Protein AF-R7ZTR5-F1 (afdb_monomer)

Solvent-accessible surface area (backbone atoms only — not comparable to full-atom values): 12101 Å² total; per-residue (Å²): 136,81,80,81,73,73,81,74,79,86,65,54,74,70,55,50,56,51,50,51,56,56,73,66,37,59,67,59,54,52,51,54,49,50,50,50,54,51,51,51,53,29,48,51,53,29,42,59,56,52,66,74,67,54,48,59,87,74,35,91,75,49,82,67,58,45,80,49,75,50,62,60,66,89,77,24,44,35,38,34,36,34,59,36,74,36,86,49,77,43,59,16,42,34,36,35,41,38,40,36,64,99,77,48,34,36,42,37,43,35,57,8,83,69,20,87,59,29,68,53,55,70,31,69,69,50,41,49,56,41,43,80,71,54,36,42,74,30,84,32,87,49,100,77,48,54,64,61,50,61,72,54,68,83,69,74,78,92,53,88,52,61,62,56,48,52,71,75,34,77,78,50,43,67,30,41,37,28,76,52,87,80,62,84,53,71,68,51,36,28,50,52,55,36,48,58,51,50,54,53,51,50,58,62,51,71,63,62,74,131

Radius of gyration: 19.77 Å; Cα contacts (8 Å, |Δi|>4): 269; chains: 1; bounding box: 51×56×52 Å

Sequence (210 aa):
MGFRVDPLVDLEMGEIDEAWKIAGNRELFEKVHQLKVLYESILLDVANRVAALDLGNRFSVYNGSKVSKGNELEKCPYQVLDVVRDFDLEVGLNVRLLHWWGRGTFIFLFVGRQNSFYPEIWRERNLRFLLDRGYFFAETVSLWHYKTIIDARAQRTLSADVRAFIDENPAYRLQLVKSIVLAGDRNSVAHQLFGEVKDLVNLLLAGEDP

Secondary structure (DSSP, 8-state):
-----PPP----HHHHHHHHHHHT-HHHHHHHHHHHHHHHHHHHHHHHHHHTT-GGGT-TT----EEEEEEEETTEEEEEEEEEE---TTT-EEEEEEEETTTEEEEEEEE-TTSTTHHHHTSHHHHHHHHHTTEEEEEES-TT-HHHHHHTTT-----THHHHHHHH-TT-EEEEEEEE---SSHHHHHHHHHHHHHHHHHHHHTT---

pLDDT: mean 83.8, std 14.35, range [36.66, 98.19]

Nearest PDB structures (foldseek):
  5dl6-assembly1_A  TM=4.371E-01  e=7.567E+00  Acinetobacter baumannii AB307-0294
  2d1e-assembly1_A  TM=2.472E-01  e=5.325E+00  Synechocystis sp. PCC 6803

Organism: NCBI:txid1232681

Structure (mmCIF, N/CA/C/O backbone):
data_AF-R7ZTR5-F1
#
_entry.id   AF-R7ZTR5-F1
#
loop_
_atom_site.group_PDB
_atom_site.id
_atom_site.type_symbol
_atom_site.label_atom_id
_atom_site.label_alt_id
_atom_site.label_comp_id
_atom_site.label_asym_id
_atom_site.label_entity_id
_atom_site.label_seq_id
_atom_site.pdbx_PDB_ins_code
_atom_site.Cartn_x
_atom_site.Cartn_y
_atom_site.Cartn_z
_atom_site.occupancy
_atom_site.B_iso_or_equiv
_atom_site.auth_seq_id
_atom_site.auth_comp_id
_atom_site.auth_asym_id
_atom_site.auth_atom_id
_atom_site.pdbx_PDB_model_num
ATOM 1 N N . MET A 1 1 ? -3.172 41.613 15.337 1.00 41.41 1 MET A N 1
ATOM 2 C CA . MET A 1 1 ? -2.877 40.214 14.963 1.00 41.41 1 MET A CA 1
ATOM 3 C C . MET A 1 1 ? -4.157 39.430 15.220 1.00 41.41 1 MET A C 1
ATOM 5 O O . MET A 1 1 ? -4.449 39.123 16.365 1.00 41.41 1 MET A O 1
ATOM 9 N N . GLY A 1 2 ? -5.024 39.314 14.211 1.00 43.38 2 GLY A N 1
ATOM 10 C CA . GLY A 1 2 ? -6.338 38.684 14.364 1.00 43.38 2 GLY A CA 1
ATOM 11 C C . GLY A 1 2 ? -6.210 37.178 14.197 1.00 43.38 2 GLY A C 1
ATOM 12 O O . GLY A 1 2 ? -5.714 36.728 13.166 1.00 43.38 2 GLY A O 1
ATOM 13 N N . PHE A 1 3 ? -6.625 36.412 15.203 1.00 41.84 3 PHE A N 1
ATOM 14 C CA . PHE A 1 3 ? -6.796 34.971 15.069 1.00 41.84 3 PHE A CA 1
ATOM 15 C C . PHE A 1 3 ? -7.907 34.727 14.042 1.00 41.84 3 PHE A C 1
ATOM 17 O O . PHE A 1 3 ? -9.052 35.116 14.264 1.00 41.84 3 PHE A O 1
ATOM 24 N N . ARG A 1 4 ? -7.566 34.122 12.898 1.00 38.72 4 ARG A N 1
ATOM 25 C CA . ARG A 1 4 ? -8.567 33.485 12.039 1.00 38.72 4 ARG A CA 1
ATOM 26 C C . ARG A 1 4 ? -9.100 32.295 12.824 1.00 38.72 4 ARG A C 1
ATOM 28 O O . ARG A 1 4 ? -8.405 31.296 12.970 1.00 38.72 4 ARG A O 1
ATOM 35 N N . VAL A 1 5 ? -10.290 32.454 13.385 1.00 46.03 5 VAL A N 1
ATOM 36 C CA . VAL A 1 5 ? -11.094 31.327 13.847 1.00 46.03 5 VAL A CA 1
ATOM 37 C C 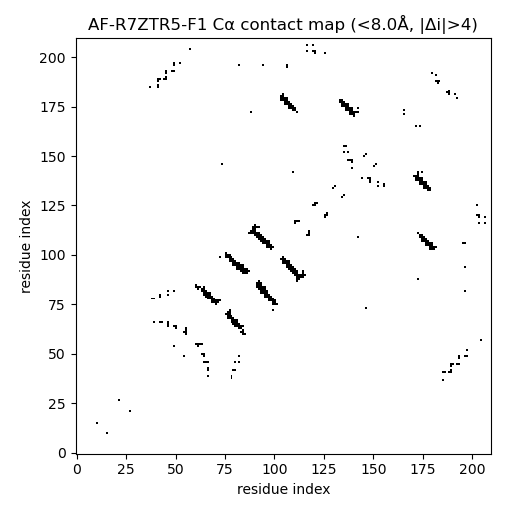. VAL A 1 5 ? -11.535 30.627 12.567 1.00 46.03 5 VAL A C 1
ATOM 39 O O . VAL A 1 5 ? -12.217 31.246 11.748 1.00 46.03 5 VAL A O 1
ATOM 42 N N . ASP A 1 6 ? -11.058 29.403 12.336 1.00 49.28 6 ASP A N 1
ATOM 43 C CA . ASP A 1 6 ? -11.636 28.557 11.291 1.00 49.28 6 ASP A CA 1
ATOM 44 C C . ASP A 1 6 ? -13.152 28.496 11.520 1.00 49.28 6 ASP A C 1
ATOM 46 O O . ASP A 1 6 ? -13.572 28.422 12.681 1.00 49.28 6 ASP A O 1
ATOM 50 N N . PRO A 1 7 ? -13.982 28.583 10.466 1.00 46.72 7 PRO A N 1
ATOM 51 C CA . PRO A 1 7 ? -15.423 28.520 10.632 1.00 46.72 7 PRO A CA 1
ATOM 52 C C . PRO A 1 7 ? -15.755 27.222 11.368 1.00 46.72 7 PRO A C 1
ATOM 54 O O . PRO A 1 7 ? -15.443 26.129 10.891 1.00 46.72 7 PRO A O 1
ATOM 57 N N . LEU A 1 8 ? -16.325 27.369 12.568 1.00 56.12 8 LEU A N 1
ATOM 58 C CA . LEU A 1 8 ? -16.917 26.266 13.308 1.00 56.12 8 LEU A CA 1
ATOM 59 C C . LEU A 1 8 ? -17.832 25.533 12.330 1.00 56.12 8 LEU A C 1
ATOM 61 O O . LEU A 1 8 ? -18.662 26.152 11.667 1.00 56.12 8 LEU A O 1
ATOM 65 N N . VAL A 1 9 ? -17.610 24.231 12.179 1.00 61.97 9 VAL A N 1
ATOM 66 C CA . VAL A 1 9 ? -18.538 23.377 11.446 1.00 61.97 9 VAL A CA 1
ATOM 67 C C . VAL A 1 9 ? -19.856 23.471 12.207 1.00 61.97 9 VAL A C 1
ATOM 69 O O . VAL A 1 9 ? -19.931 22.993 13.339 1.00 61.97 9 VAL A O 1
ATOM 72 N N . ASP A 1 10 ? -20.847 24.146 11.625 1.00 60.12 10 ASP A N 1
ATOM 73 C CA . ASP A 1 10 ? -22.200 24.223 12.171 1.00 60.12 10 ASP A CA 1
ATOM 74 C C . ASP A 1 10 ? -22.820 22.825 12.071 1.00 60.12 10 ASP A C 1
ATOM 76 O O . ASP A 1 10 ? -23.432 22.468 11.068 1.00 60.12 10 ASP A O 1
ATOM 80 N N . LEU A 1 11 ? -22.569 22.002 13.088 1.00 65.12 11 LEU A N 1
ATOM 81 C CA . LEU A 1 11 ? -23.208 20.704 13.250 1.00 65.12 11 LEU A CA 1
ATOM 82 C C . LEU A 1 11 ? -24.644 20.927 13.728 1.00 65.12 11 LEU A C 1
ATOM 84 O O . LEU A 1 11 ? -24.884 21.704 14.658 1.00 65.12 11 LEU A O 1
ATOM 88 N N . GLU A 1 12 ? -25.603 20.236 13.121 1.00 77.94 12 GLU A N 1
ATOM 89 C CA . GLU A 1 12 ? -26.983 20.255 13.598 1.00 77.94 12 GLU A CA 1
ATOM 90 C C . GLU A 1 12 ? -27.048 19.682 15.027 1.00 77.94 12 GLU A C 1
ATOM 92 O O . GLU A 1 12 ? -26.260 18.813 15.404 1.00 77.94 12 GLU A O 1
ATOM 97 N N . MET A 1 13 ? -28.006 20.128 15.853 1.00 69.31 13 MET A N 1
ATOM 98 C CA . MET A 1 13 ? -28.121 19.663 17.250 1.00 69.31 13 MET A CA 1
ATOM 99 C C . MET A 1 13 ? -28.145 18.127 17.381 1.00 69.31 13 MET A C 1
ATOM 101 O O . MET A 1 13 ? -27.585 17.588 18.333 1.00 69.31 13 MET A O 1
ATOM 105 N N . GLY A 1 14 ? -28.741 17.416 16.415 1.00 72.31 14 GLY A N 1
ATOM 106 C CA . GLY A 1 14 ? -28.743 15.949 16.385 1.00 72.31 14 GLY A CA 1
ATOM 107 C C . GLY A 1 14 ? -27.362 15.325 16.137 1.00 72.31 14 GLY A C 1
ATOM 108 O O . GLY A 1 14 ? -27.053 14.285 16.718 1.00 72.31 14 GLY A O 1
ATOM 109 N N . GLU A 1 15 ? -26.510 15.974 15.342 1.00 80.62 15 GLU A N 1
ATOM 110 C CA . GLU A 1 15 ? -25.139 15.526 15.058 1.00 80.62 15 GLU A CA 1
ATOM 111 C C . GLU A 1 15 ? -24.225 15.715 16.279 1.00 80.62 15 GLU A C 1
ATOM 113 O O . GLU A 1 15 ? -23.341 14.896 16.541 1.00 80.62 15 GLU A O 1
ATOM 118 N N . ILE A 1 16 ? -24.468 16.760 17.077 1.00 85.19 16 ILE A N 1
ATOM 119 C CA . ILE A 1 16 ? -23.742 17.019 18.329 1.00 85.19 16 ILE A CA 1
ATOM 120 C C . ILE A 1 16 ? -24.046 15.933 19.371 1.00 85.19 16 ILE A C 1
ATOM 122 O O . ILE A 1 16 ? -23.129 15.408 20.007 1.00 85.19 16 ILE A O 1
ATOM 126 N N . ASP A 1 17 ? -25.316 15.554 19.529 1.00 87.62 17 ASP A N 1
ATOM 127 C CA . ASP A 1 17 ? -25.717 14.497 20.465 1.00 87.62 17 ASP A CA 1
ATOM 128 C C . ASP A 1 17 ? -25.110 13.136 20.096 1.00 87.62 17 ASP A C 1
ATOM 130 O O . ASP A 1 17 ? -24.692 12.368 20.970 1.00 87.62 17 ASP A O 1
ATOM 134 N N . GLU A 1 18 ? -25.038 12.823 18.801 1.00 87.88 18 GLU A N 1
ATOM 135 C CA . GLU A 1 18 ? -24.363 11.621 18.313 1.00 87.88 18 GLU A CA 1
ATOM 136 C C . GLU A 1 18 ? -22.852 11.675 18.568 1.00 87.88 18 GLU A C 1
ATOM 138 O O . GLU A 1 18 ? -22.279 10.709 19.085 1.00 87.88 18 GLU A O 1
ATOM 143 N N . ALA A 1 19 ? -22.214 12.819 18.305 1.00 88.19 19 ALA A N 1
ATOM 144 C CA . ALA A 1 19 ? -20.796 13.016 18.580 1.00 88.19 19 ALA A CA 1
ATOM 145 C C . ALA A 1 19 ? -20.465 12.789 20.064 1.00 88.19 19 ALA A C 1
ATOM 147 O O . ALA A 1 19 ? -19.486 12.105 20.373 1.00 88.19 19 ALA A O 1
ATOM 148 N N . TRP A 1 20 ? -21.298 13.274 20.992 1.00 92.81 20 TRP A N 1
ATOM 149 C CA . TRP A 1 20 ? -21.095 13.039 22.425 1.00 92.81 20 TRP A CA 1
ATOM 150 C C . TRP A 1 20 ? -21.285 11.579 22.832 1.00 92.81 20 TRP A C 1
ATOM 152 O O . TRP A 1 20 ? -20.520 11.074 23.657 1.00 92.81 20 TRP A O 1
ATOM 162 N N . LYS A 1 21 ? -22.246 10.866 22.233 1.00 93.00 21 LYS A N 1
ATOM 163 C CA . LYS A 1 21 ? -22.415 9.420 22.461 1.00 93.00 21 LYS A CA 1
ATOM 164 C C . LYS A 1 21 ? -21.187 8.635 22.011 1.00 93.00 21 LYS A C 1
ATOM 166 O O . LYS A 1 21 ? -20.739 7.744 22.730 1.00 93.00 21 LYS A O 1
ATOM 171 N N . ILE A 1 22 ? -20.624 8.979 20.852 1.00 92.62 22 ILE A N 1
ATOM 172 C CA . ILE A 1 22 ? -19.392 8.362 20.349 1.00 92.62 22 ILE A CA 1
ATOM 173 C C . ILE A 1 22 ? -18.217 8.718 21.264 1.00 92.62 22 ILE A C 1
ATOM 175 O O . ILE A 1 22 ? -17.496 7.820 21.691 1.00 92.62 22 ILE A O 1
ATOM 179 N N . ALA A 1 23 ? -18.052 9.995 21.618 1.00 91.19 23 ALA A N 1
ATOM 180 C CA . ALA A 1 23 ? -16.966 10.472 22.476 1.00 91.19 23 ALA A CA 1
ATOM 181 C C . ALA A 1 23 ? -16.982 9.825 23.873 1.00 91.19 23 ALA A C 1
ATOM 183 O O . ALA A 1 23 ? -15.925 9.542 24.434 1.00 91.19 23 ALA A O 1
ATOM 184 N N . GLY A 1 24 ? -18.168 9.541 24.418 1.00 94.12 24 GLY A N 1
ATOM 185 C CA . GLY A 1 24 ? -18.337 8.820 25.680 1.00 94.12 24 GLY A CA 1
ATOM 186 C C . GLY A 1 24 ? -18.133 7.302 25.585 1.00 94.12 24 GLY A C 1
ATOM 187 O O . GLY A 1 24 ? -18.061 6.630 26.616 1.00 94.12 24 GLY A O 1
ATOM 188 N N . ASN A 1 25 ? -18.026 6.731 24.380 1.00 95.94 25 ASN A N 1
ATOM 189 C CA . ASN A 1 25 ? -17.902 5.289 24.181 1.00 95.94 25 ASN A CA 1
ATOM 190 C C . ASN A 1 25 ? -16.450 4.813 24.345 1.00 95.94 25 ASN A C 1
ATOM 192 O O . ASN A 1 25 ? -15.716 4.596 23.380 1.00 95.94 25 ASN A O 1
ATOM 196 N N . ARG A 1 26 ? -16.036 4.608 25.597 1.00 95.50 26 ARG A N 1
ATOM 197 C CA . ARG A 1 26 ? -14.696 4.112 25.943 1.00 95.50 26 ARG A CA 1
ATOM 198 C C . ARG A 1 26 ? -14.337 2.788 25.254 1.00 95.50 26 ARG A C 1
ATOM 200 O O . ARG A 1 26 ? -13.223 2.656 24.753 1.00 95.50 26 ARG A O 1
ATOM 207 N N . GLU A 1 27 ? -15.259 1.826 25.224 1.00 96.44 27 GLU A N 1
ATOM 208 C CA . GLU A 1 27 ? -15.012 0.492 24.658 1.00 96.44 27 GLU A CA 1
ATOM 209 C C . GLU A 1 27 ? -14.672 0.571 23.162 1.00 96.44 27 GLU A C 1
ATOM 211 O O . GLU A 1 27 ? -13.764 -0.114 22.686 1.00 96.44 27 GLU A O 1
ATOM 216 N N . LEU A 1 28 ? -15.360 1.448 22.423 1.00 93.44 28 LEU A N 1
ATOM 217 C CA . LEU A 1 28 ? -15.057 1.723 21.022 1.00 93.44 28 LEU A CA 1
ATOM 218 C C . LEU A 1 28 ? -13.609 2.198 20.851 1.00 93.44 28 LEU A C 1
ATOM 220 O O . LEU A 1 28 ? -12.877 1.641 20.033 1.00 93.44 28 LEU A O 1
ATOM 224 N N . PHE A 1 29 ? -13.169 3.188 21.631 1.00 92.19 29 PHE A N 1
ATOM 225 C CA . PHE A 1 29 ? -11.802 3.709 21.531 1.00 92.19 29 PHE A CA 1
ATOM 226 C C . PHE A 1 29 ? -10.741 2.683 21.938 1.00 92.19 29 PHE A C 1
ATOM 228 O O . PHE A 1 29 ? -9.699 2.597 21.286 1.00 92.19 29 PHE A O 1
ATOM 235 N N . GLU A 1 30 ? -11.003 1.869 22.962 1.00 95.00 30 GLU A N 1
ATOM 236 C CA . GLU A 1 30 ? -10.108 0.777 23.360 1.00 95.00 30 GLU A CA 1
ATOM 237 C C . GLU A 1 30 ? -9.974 -0.267 22.243 1.00 95.00 30 GLU A C 1
ATOM 239 O O . GLU A 1 30 ? -8.856 -0.655 21.901 1.00 95.00 30 GLU A O 1
ATOM 244 N N . LYS A 1 31 ? -11.081 -0.654 21.597 1.00 93.94 31 LYS A N 1
ATOM 245 C CA . LYS A 1 31 ? -11.066 -1.555 20.432 1.00 93.94 31 LYS A CA 1
ATOM 246 C C . LYS A 1 31 ? -10.305 -0.955 19.249 1.00 93.94 31 LYS A C 1
ATOM 248 O O . LYS A 1 31 ? -9.473 -1.634 18.650 1.00 93.94 31 LYS A O 1
ATOM 253 N N . VAL A 1 32 ? -10.531 0.321 18.927 1.00 90.81 32 VAL A N 1
ATOM 254 C CA . VAL A 1 32 ? -9.795 1.026 17.859 1.00 90.81 32 VAL A CA 1
ATOM 255 C C . VAL A 1 32 ? -8.296 1.059 18.159 1.00 90.81 32 VAL A C 1
ATOM 257 O O . VAL A 1 32 ? -7.478 0.810 17.269 1.00 90.81 32 VAL A O 1
ATOM 260 N N . HIS A 1 33 ? -7.921 1.322 19.411 1.00 92.50 33 HIS A N 1
ATOM 261 C CA . HIS A 1 33 ? -6.528 1.307 19.841 1.00 92.50 33 HIS A CA 1
ATOM 262 C C . HIS A 1 33 ? -5.904 -0.090 19.716 1.00 92.50 33 HIS A C 1
ATOM 264 O O . HIS A 1 33 ? -4.823 -0.223 19.142 1.00 92.50 33 HIS A O 1
ATOM 270 N N . GLN A 1 34 ? -6.591 -1.134 20.186 1.00 94.50 34 GLN A N 1
ATOM 271 C CA . GLN A 1 34 ? -6.130 -2.521 20.071 1.00 94.50 34 GLN A CA 1
ATOM 272 C C . GLN A 1 34 ? -5.924 -2.930 18.610 1.00 94.50 34 GLN A C 1
ATOM 274 O O . GLN A 1 34 ? -4.889 -3.505 18.280 1.00 94.50 34 GLN A O 1
ATOM 279 N N . LEU A 1 35 ? -6.856 -2.576 17.720 1.00 92.19 35 LEU A N 1
ATOM 280 C CA . LEU A 1 35 ? -6.726 -2.825 16.283 1.00 92.19 35 LEU A CA 1
ATOM 281 C C . LEU A 1 35 ? -5.510 -2.107 15.688 1.00 92.19 35 LEU A C 1
ATOM 283 O O . LEU A 1 35 ? -4.764 -2.705 14.915 1.00 92.19 35 LEU A O 1
ATOM 287 N N . LYS A 1 36 ? -5.261 -0.855 16.091 1.00 93.12 36 LYS A N 1
ATOM 288 C CA . LYS A 1 36 ? -4.078 -0.097 15.664 1.00 93.12 36 LYS A CA 1
ATOM 289 C C . LYS A 1 36 ? -2.783 -0.784 16.088 1.00 93.12 36 LYS A C 1
ATOM 291 O O . LYS A 1 36 ? -1.897 -0.955 15.256 1.00 93.12 36 LYS A O 1
ATOM 296 N N . VAL A 1 37 ? -2.679 -1.206 17.347 1.00 94.81 37 VAL A N 1
ATOM 297 C CA . VAL A 1 37 ? -1.494 -1.916 17.858 1.00 94.81 37 VAL A CA 1
ATOM 298 C C . VAL A 1 37 ? -1.311 -3.262 17.154 1.00 94.81 37 VAL A C 1
ATOM 300 O O . VAL A 1 37 ? -0.204 -3.587 16.723 1.00 94.81 37 VAL A O 1
ATOM 303 N N . LEU A 1 38 ? -2.395 -4.022 16.977 1.00 95.38 38 LEU A N 1
ATOM 304 C CA . LEU A 1 38 ? -2.374 -5.298 16.267 1.00 95.38 38 LEU A CA 1
ATOM 305 C C . LEU A 1 38 ? -1.838 -5.121 14.847 1.00 95.38 38 LEU A C 1
ATOM 307 O O . LEU A 1 38 ? -0.899 -5.814 14.455 1.00 95.38 38 LEU A O 1
ATOM 311 N N . TYR A 1 39 ? -2.390 -4.176 14.092 1.00 95.81 39 TYR A N 1
ATOM 312 C CA . TYR A 1 39 ? -2.001 -3.969 12.705 1.00 95.81 39 TYR A CA 1
ATOM 313 C C . TYR A 1 39 ? -0.585 -3.382 12.571 1.00 95.81 39 TYR A C 1
ATOM 315 O O . TYR A 1 39 ? 0.159 -3.782 11.677 1.00 95.81 39 TYR A O 1
ATOM 323 N N . GLU A 1 40 ? -0.146 -2.538 13.515 1.00 95.56 40 GLU A N 1
ATOM 324 C CA . GLU A 1 40 ? 1.258 -2.099 13.609 1.00 95.56 40 GLU A CA 1
ATOM 325 C C . GLU A 1 40 ? 2.188 -3.309 13.756 1.00 95.56 40 GLU A C 1
ATOM 327 O O . GLU A 1 40 ? 3.161 -3.438 13.015 1.00 95.56 40 GLU A O 1
ATOM 332 N N . SER A 1 41 ? 1.842 -4.247 14.646 1.00 97.25 41 SER A N 1
ATOM 333 C CA . SER A 1 41 ? 2.620 -5.473 14.845 1.00 97.25 41 SER A CA 1
ATOM 334 C C . SER A 1 41 ? 2.650 -6.376 13.606 1.00 97.25 41 SER A C 1
ATOM 336 O O . SER A 1 41 ? 3.651 -7.044 13.369 1.00 97.25 41 SER A O 1
ATOM 338 N N . ILE A 1 42 ? 1.574 -6.399 12.811 1.00 98.19 42 ILE A N 1
ATOM 339 C CA . ILE A 1 42 ? 1.505 -7.149 11.551 1.00 98.19 42 ILE A CA 1
ATOM 340 C C . ILE A 1 42 ? 2.444 -6.519 10.521 1.00 98.19 42 ILE A C 1
ATOM 342 O O . ILE A 1 42 ? 3.222 -7.229 9.889 1.00 98.19 42 ILE A O 1
ATOM 346 N N . LEU A 1 43 ? 2.408 -5.193 10.359 1.00 97.56 43 LEU A N 1
ATOM 347 C CA . LEU A 1 43 ? 3.290 -4.499 9.419 1.00 97.56 43 LEU A CA 1
ATOM 348 C C . LEU A 1 43 ? 4.766 -4.639 9.800 1.00 97.56 43 LEU A C 1
ATOM 350 O O . LEU A 1 43 ? 5.600 -4.809 8.916 1.00 97.56 43 LEU A O 1
ATOM 354 N N . LEU A 1 44 ? 5.096 -4.613 11.094 1.00 96.75 44 LEU A N 1
ATOM 355 C CA . LEU A 1 44 ? 6.460 -4.868 11.565 1.00 96.75 44 LEU A CA 1
ATOM 356 C C . LEU A 1 44 ? 6.925 -6.289 11.218 1.00 96.75 44 LEU A C 1
ATOM 358 O O . LEU A 1 44 ? 8.036 -6.460 10.720 1.00 96.75 44 LEU A O 1
ATOM 362 N N . ASP A 1 45 ? 6.073 -7.300 11.398 1.00 97.56 45 ASP A N 1
ATOM 363 C CA . ASP A 1 45 ? 6.385 -8.671 10.980 1.00 97.56 45 ASP A CA 1
ATOM 364 C C . ASP A 1 45 ? 6.619 -8.777 9.471 1.00 97.56 45 ASP A C 1
ATOM 366 O O . ASP A 1 45 ? 7.554 -9.452 9.037 1.00 97.56 45 ASP A O 1
ATOM 370 N N . VAL A 1 46 ? 5.788 -8.112 8.664 1.00 97.69 46 VAL A N 1
ATOM 371 C CA . VAL A 1 46 ? 5.968 -8.068 7.206 1.00 97.69 46 VAL A CA 1
ATOM 372 C C . VAL A 1 46 ? 7.294 -7.390 6.858 1.00 97.69 46 VAL A C 1
ATOM 374 O O . VAL A 1 46 ? 8.063 -7.952 6.084 1.00 97.69 46 VAL A O 1
ATOM 377 N N . ALA A 1 47 ? 7.608 -6.242 7.463 1.00 95.31 47 ALA A N 1
ATOM 378 C CA . ALA A 1 47 ? 8.862 -5.518 7.245 1.00 95.31 47 ALA A CA 1
ATOM 379 C C . ALA A 1 47 ? 10.095 -6.374 7.585 1.00 95.31 47 ALA A C 1
ATOM 381 O O . ALA A 1 47 ? 11.053 -6.422 6.813 1.00 95.31 47 ALA A O 1
ATOM 382 N N . ASN A 1 48 ? 10.048 -7.112 8.697 1.00 94.50 48 ASN A N 1
ATOM 383 C CA . ASN A 1 48 ? 11.119 -8.025 9.098 1.00 94.50 48 ASN A CA 1
ATOM 384 C C . ASN A 1 48 ? 11.317 -9.160 8.084 1.00 94.50 48 ASN A C 1
ATOM 386 O O . ASN A 1 48 ? 12.449 -9.519 7.768 1.00 94.50 48 ASN A O 1
ATOM 390 N N . ARG A 1 49 ? 10.229 -9.712 7.532 1.00 95.62 49 ARG A N 1
ATOM 391 C CA . ARG A 1 49 ? 10.306 -10.737 6.475 1.00 95.62 49 ARG A CA 1
ATOM 392 C C . ARG A 1 49 ? 10.825 -10.165 5.156 1.00 95.62 49 ARG A C 1
ATOM 394 O O . ARG A 1 49 ? 11.581 -10.837 4.465 1.00 95.62 49 ARG A O 1
ATOM 401 N N . VAL A 1 50 ? 10.450 -8.931 4.815 1.00 93.31 50 VAL A N 1
ATOM 402 C CA . VAL A 1 50 ? 10.957 -8.214 3.633 1.00 93.31 50 VAL A CA 1
ATOM 403 C C . VAL A 1 50 ? 12.462 -7.987 3.723 1.00 93.31 50 VAL A C 1
ATOM 405 O O . VAL A 1 50 ? 13.151 -8.144 2.720 1.00 93.31 50 VAL A O 1
ATOM 408 N N . ALA A 1 51 ? 12.993 -7.671 4.906 1.00 88.38 51 ALA A N 1
ATOM 409 C CA . ALA A 1 51 ? 14.431 -7.489 5.093 1.00 88.38 51 ALA A CA 1
ATOM 410 C C . ALA A 1 51 ? 15.253 -8.733 4.692 1.00 88.38 51 ALA A C 1
ATOM 412 O O . ALA A 1 51 ? 16.410 -8.596 4.308 1.00 88.38 51 ALA A O 1
ATOM 413 N N . ALA A 1 52 ? 14.648 -9.927 4.708 1.00 87.69 52 ALA A N 1
ATOM 414 C CA . ALA A 1 52 ? 15.277 -11.168 4.260 1.00 87.69 52 ALA A CA 1
ATOM 415 C C . ALA A 1 52 ? 15.265 -11.377 2.728 1.00 87.69 52 ALA A C 1
ATOM 417 O O . ALA A 1 52 ? 15.848 -12.347 2.255 1.00 87.69 52 ALA A O 1
ATOM 418 N N . LEU A 1 53 ? 14.615 -10.503 1.946 1.00 87.00 53 LEU A N 1
ATOM 419 C CA . LEU A 1 53 ? 14.553 -10.591 0.477 1.00 87.00 53 LEU A CA 1
ATOM 420 C C . LEU A 1 53 ? 15.786 -10.000 -0.236 1.00 87.00 53 LEU A C 1
ATOM 422 O O . LEU A 1 53 ? 15.795 -9.936 -1.460 1.00 87.00 53 LEU A O 1
ATOM 426 N N . ASP A 1 54 ? 16.805 -9.561 0.510 1.00 81.75 54 ASP A N 1
ATOM 427 C CA . ASP A 1 54 ? 18.050 -8.974 -0.014 1.00 81.75 54 ASP A CA 1
ATOM 428 C C . ASP A 1 54 ? 17.834 -7.810 -1.003 1.00 81.75 54 ASP A C 1
ATOM 430 O O . ASP A 1 54 ? 18.466 -7.688 -2.052 1.00 81.75 54 ASP A O 1
ATOM 434 N N . LEU A 1 55 ? 16.901 -6.921 -0.657 1.00 83.12 55 LEU A N 1
ATOM 435 C CA . LEU A 1 55 ? 16.530 -5.792 -1.509 1.00 83.12 55 LEU A CA 1
ATOM 436 C C . LEU A 1 55 ? 17.676 -4.793 -1.725 1.00 83.12 55 LEU A C 1
ATOM 438 O O . LEU A 1 55 ? 17.688 -4.116 -2.744 1.00 83.12 55 LEU A O 1
ATOM 442 N N . GLY A 1 56 ? 18.638 -4.701 -0.802 1.00 77.12 56 GLY A N 1
ATOM 443 C CA . GLY A 1 56 ? 19.756 -3.752 -0.891 1.00 77.12 56 GLY A CA 1
ATOM 444 C C . GLY A 1 56 ? 20.716 -4.039 -2.046 1.00 77.12 56 GLY A C 1
ATOM 445 O O . GLY A 1 56 ? 21.240 -3.107 -2.649 1.00 77.12 56 GLY A O 1
ATOM 446 N N . ASN A 1 57 ? 20.889 -5.312 -2.408 1.00 74.75 57 ASN A N 1
ATOM 447 C CA . ASN A 1 57 ? 21.701 -5.703 -3.561 1.00 74.75 57 ASN A CA 1
ATOM 448 C C . ASN A 1 57 ? 20.960 -5.543 -4.897 1.00 74.75 57 ASN A C 1
ATOM 450 O O . ASN A 1 57 ? 21.581 -5.616 -5.954 1.00 74.75 57 ASN A O 1
ATOM 454 N N . ARG A 1 58 ? 19.637 -5.351 -4.856 1.00 75.00 58 ARG A N 1
ATOM 455 C CA . ARG A 1 58 ? 18.757 -5.334 -6.034 1.00 75.00 58 ARG A CA 1
ATOM 456 C C . ARG A 1 58 ? 18.198 -3.953 -6.358 1.00 75.00 58 ARG A C 1
ATOM 458 O O . ARG A 1 58 ? 17.971 -3.616 -7.508 1.00 75.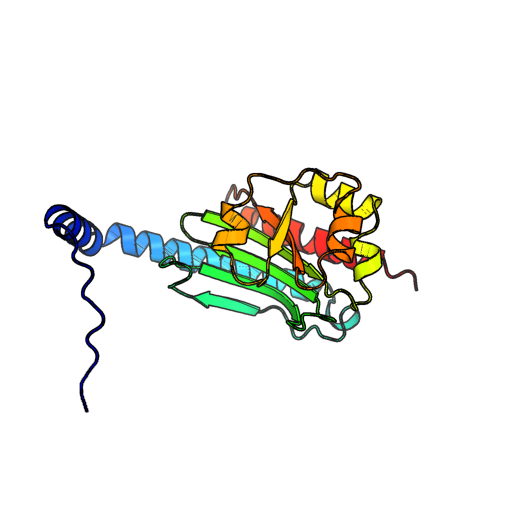00 58 ARG A O 1
ATOM 465 N N . PHE A 1 59 ? 17.991 -3.134 -5.338 1.00 79.62 59 PHE A N 1
ATOM 466 C CA . PHE A 1 59 ? 17.490 -1.777 -5.457 1.00 79.62 59 PHE A CA 1
ATOM 467 C C . PHE A 1 59 ? 18.507 -0.853 -4.794 1.00 79.62 59 PHE A C 1
ATOM 469 O O . PHE A 1 59 ? 18.548 -0.745 -3.570 1.00 79.62 59 PHE A O 1
ATOM 476 N N . SER A 1 60 ? 19.316 -0.160 -5.597 1.00 72.69 60 SER A N 1
ATOM 477 C CA . SER A 1 60 ? 20.385 0.735 -5.116 1.00 72.69 60 SER A CA 1
ATOM 478 C C . SER A 1 60 ? 19.896 1.830 -4.154 1.00 72.69 60 SER A C 1
ATOM 480 O O . SER A 1 60 ? 20.665 2.340 -3.344 1.00 72.69 60 SER A O 1
ATOM 482 N N . VAL A 1 61 ? 18.608 2.169 -4.220 1.00 72.31 61 VAL A N 1
ATOM 483 C CA . VAL A 1 61 ? 17.926 3.166 -3.379 1.00 72.31 61 VAL A CA 1
ATOM 484 C C . VAL A 1 61 ? 17.239 2.577 -2.136 1.00 72.31 61 VAL A C 1
ATOM 486 O O . VAL A 1 61 ? 16.621 3.311 -1.359 1.00 72.31 61 VAL A O 1
ATOM 489 N N . TYR A 1 62 ? 17.325 1.263 -1.907 1.00 81.56 62 TYR A N 1
ATOM 490 C CA . TYR A 1 62 ? 16.702 0.625 -0.749 1.00 81.56 62 TYR A CA 1
ATOM 491 C C . TYR A 1 62 ? 17.444 0.962 0.550 1.00 81.56 62 TYR A C 1
ATOM 493 O O . TYR A 1 62 ? 18.575 0.546 0.776 1.00 81.56 62 TYR A O 1
ATOM 501 N N . ASN A 1 63 ? 16.751 1.666 1.447 1.00 78.62 63 ASN A N 1
ATOM 502 C CA . ASN A 1 63 ? 17.262 2.085 2.757 1.00 78.62 63 ASN A CA 1
ATOM 503 C C . ASN A 1 63 ? 16.560 1.369 3.926 1.00 78.62 63 ASN A C 1
ATOM 505 O O . ASN A 1 63 ? 16.515 1.884 5.044 1.00 78.62 63 ASN A O 1
ATOM 509 N N . GLY A 1 64 ? 15.974 0.198 3.670 1.00 84.25 64 GLY A N 1
ATOM 510 C CA . GLY A 1 64 ? 15.145 -0.508 4.644 1.00 84.25 64 GLY A CA 1
ATOM 511 C C . GLY A 1 64 ? 13.653 -0.200 4.513 1.00 84.25 64 GLY A C 1
ATOM 512 O O . GLY A 1 64 ? 13.238 0.825 3.968 1.00 84.25 64 GLY A O 1
ATOM 513 N N . SER A 1 65 ? 12.839 -1.108 5.049 1.00 88.56 65 SER A N 1
ATOM 514 C CA . SER A 1 65 ? 11.392 -0.922 5.159 1.00 88.56 65 SER A CA 1
ATOM 515 C C . SER A 1 65 ? 11.037 0.042 6.294 1.00 88.56 65 SER A C 1
ATOM 517 O O . SER A 1 65 ? 11.662 0.019 7.356 1.00 88.56 65 SER A O 1
ATOM 519 N N . LYS A 1 66 ? 9.995 0.861 6.113 1.00 92.00 66 LYS A N 1
ATOM 520 C CA . LYS A 1 66 ? 9.538 1.828 7.123 1.00 92.00 66 LYS A CA 1
ATOM 521 C C . LYS A 1 66 ? 8.045 1.698 7.393 1.00 92.00 66 LYS A C 1
ATOM 523 O O . LYS A 1 66 ? 7.226 1.908 6.503 1.00 92.00 66 LYS A O 1
ATOM 528 N N . VAL A 1 67 ? 7.691 1.453 8.653 1.00 91.25 67 VAL A N 1
ATOM 529 C CA . VAL A 1 67 ? 6.310 1.583 9.132 1.00 91.25 67 VAL A CA 1
ATOM 530 C C . VAL A 1 67 ? 6.072 3.025 9.579 1.00 91.25 67 VAL A C 1
ATOM 532 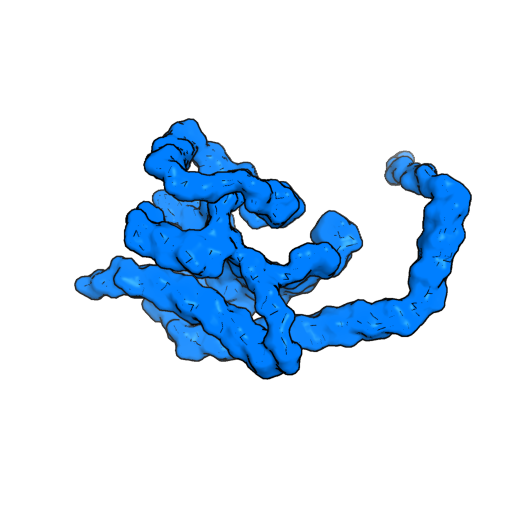O O . VAL A 1 67 ? 6.856 3.599 10.335 1.00 91.25 67 VAL A O 1
ATOM 535 N N . SER A 1 68 ? 4.989 3.629 9.105 1.00 90.88 68 SER A N 1
ATOM 536 C CA . SER A 1 68 ? 4.531 4.957 9.506 1.00 90.88 68 SER A CA 1
ATOM 537 C C . SER A 1 68 ?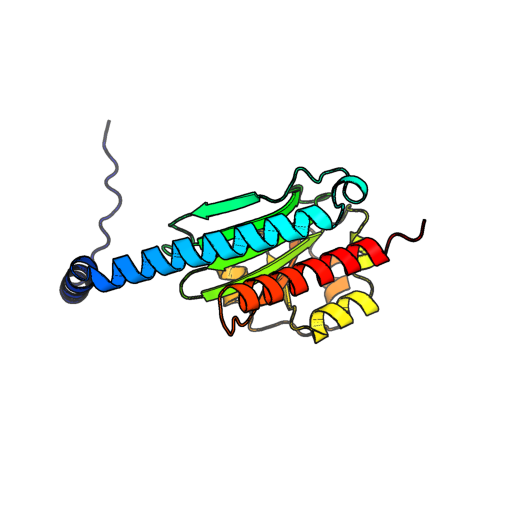 3.047 4.931 9.861 1.00 90.88 68 SER A C 1
ATOM 539 O O . SER A 1 68 ? 2.301 4.040 9.454 1.00 90.88 68 SER A O 1
ATOM 541 N N . LYS A 1 69 ? 2.620 5.900 10.673 1.00 89.88 69 LYS A N 1
ATOM 542 C CA . LYS A 1 69 ? 1.239 6.040 11.137 1.00 89.88 69 LYS A CA 1
ATOM 543 C C . LYS A 1 69 ? 0.811 7.495 11.090 1.00 89.88 69 LYS A C 1
ATOM 545 O O . LYS A 1 69 ? 1.605 8.375 11.414 1.00 89.88 69 LYS A O 1
ATOM 550 N N . GLY A 1 70 ? -0.445 7.720 10.735 1.00 83.12 70 GLY A N 1
ATOM 551 C CA . GLY A 1 70 ? -1.091 9.022 10.816 1.00 83.12 70 GLY A CA 1
ATOM 552 C C . GLY A 1 70 ? -2.540 8.867 11.262 1.00 83.12 70 GLY A C 1
ATOM 553 O O . GLY A 1 70 ? -3.102 7.772 11.233 1.00 83.12 70 GLY A O 1
ATOM 554 N N . ASN A 1 71 ? -3.129 9.958 11.740 1.00 76.94 71 ASN A N 1
ATOM 555 C CA . ASN A 1 71 ? -4.484 9.935 12.296 1.00 76.94 71 ASN A CA 1
ATOM 556 C C . ASN A 1 71 ? -5.520 10.617 11.387 1.00 76.94 71 ASN A C 1
ATOM 558 O O . ASN A 1 71 ? -6.708 10.502 11.658 1.00 76.94 71 ASN A O 1
ATOM 562 N N . GLU A 1 72 ? -5.090 11.307 10.327 1.00 78.94 72 GLU A N 1
ATOM 563 C CA . GLU A 1 72 ? -5.944 12.265 9.612 1.00 78.94 72 GLU A CA 1
ATOM 564 C C . GLU A 1 72 ? -5.979 12.070 8.095 1.00 78.94 72 GLU A C 1
ATOM 566 O O . GLU A 1 72 ? -6.202 13.023 7.350 1.00 78.94 72 GLU A O 1
ATOM 571 N N . LEU A 1 73 ? -5.804 10.841 7.601 1.00 83.19 73 LEU A N 1
ATOM 572 C CA . LEU A 1 73 ? -6.060 10.606 6.182 1.00 83.19 73 LEU A CA 1
ATOM 573 C C . LEU A 1 73 ? -7.574 10.636 5.949 1.00 83.19 73 LEU A C 1
ATOM 575 O O . LEU A 1 73 ? -8.276 9.675 6.271 1.00 83.19 73 LEU A O 1
ATOM 579 N N . GLU A 1 74 ? -8.064 11.772 5.445 1.00 85.44 74 GLU A N 1
ATOM 580 C CA . GLU A 1 74 ? -9.493 12.107 5.348 1.00 85.44 74 GLU A CA 1
ATOM 581 C C . GLU A 1 74 ? -10.230 11.854 6.669 1.00 85.44 74 GLU A C 1
ATOM 583 O O . GLU A 1 74 ? -11.264 11.186 6.707 1.00 85.44 74 GLU A O 1
ATOM 588 N N . LYS A 1 75 ? -9.667 12.356 7.776 1.00 86.31 75 LYS A N 1
ATOM 589 C CA . LYS A 1 75 ? -10.231 12.213 9.132 1.00 86.31 75 LYS A CA 1
ATOM 590 C C . LYS A 1 75 ? -10.272 10.770 9.661 1.00 86.31 75 LYS A C 1
ATOM 592 O O . LYS A 1 75 ? -10.914 10.509 10.674 1.00 86.31 75 LYS A O 1
ATOM 597 N N . CYS A 1 76 ? -9.599 9.823 9.005 1.00 87.88 76 CYS A N 1
ATOM 598 C CA . CYS A 1 76 ? -9.482 8.445 9.475 1.00 87.88 76 CYS A CA 1
ATOM 599 C C . CYS A 1 76 ? -8.020 8.077 9.781 1.00 87.88 76 CYS A C 1
ATOM 601 O O . CYS A 1 76 ? -7.104 8.483 9.054 1.00 87.88 76 CYS A O 1
ATOM 603 N N . PRO A 1 77 ? -7.782 7.252 10.819 1.00 91.00 77 PRO A N 1
ATOM 604 C CA . PRO A 1 77 ? -6.473 6.675 11.060 1.00 91.00 77 PRO A CA 1
ATOM 605 C C . PRO A 1 77 ? -5.996 5.833 9.881 1.00 91.00 77 PRO A C 1
ATOM 607 O O . PRO A 1 77 ? -6.786 5.211 9.163 1.00 91.00 77 PRO A O 1
ATOM 610 N N . TYR A 1 78 ? -4.680 5.803 9.709 1.00 94.50 78 TYR A N 1
ATOM 611 C CA . TYR A 1 78 ? -4.035 4.980 8.705 1.00 94.50 78 TYR A CA 1
ATOM 612 C C . TYR A 1 78 ? -2.627 4.556 9.140 1.00 94.50 78 TYR A C 1
ATOM 614 O O . TYR A 1 78 ? -1.960 5.201 9.957 1.00 94.50 78 TYR A O 1
ATOM 622 N N . GLN A 1 79 ? -2.171 3.447 8.571 1.00 96.06 79 GLN A N 1
ATOM 623 C CA . GLN A 1 79 ? -0.845 2.879 8.766 1.00 96.06 79 GLN A CA 1
ATOM 624 C C . GLN A 1 79 ? -0.280 2.492 7.418 1.00 96.06 79 GLN A C 1
ATOM 626 O O . GLN A 1 79 ? -0.981 1.944 6.570 1.00 96.06 79 GLN A O 1
ATOM 631 N N . VAL A 1 80 ? 0.998 2.774 7.234 1.00 95.69 80 VAL A N 1
ATOM 632 C CA . VAL A 1 80 ? 1.693 2.542 5.979 1.00 95.69 80 VAL A CA 1
ATOM 633 C C . VAL A 1 80 ? 2.956 1.756 6.254 1.00 95.69 80 VAL A C 1
ATOM 635 O O . VAL A 1 80 ? 3.721 2.117 7.143 1.00 95.69 80 VAL A O 1
ATOM 638 N N . LEU A 1 81 ? 3.188 0.717 5.463 1.00 97.00 81 LEU A N 1
ATOM 639 C CA . LEU A 1 81 ? 4.491 0.088 5.330 1.00 97.00 81 LEU A CA 1
ATOM 640 C C . LEU A 1 81 ? 5.050 0.431 3.951 1.00 97.00 81 LEU A C 1
ATOM 642 O O . LEU A 1 81 ? 4.541 -0.020 2.927 1.00 97.00 81 LEU A O 1
ATOM 646 N N . ASP A 1 82 ? 6.103 1.235 3.956 1.00 95.31 82 ASP A N 1
ATOM 647 C CA . ASP A 1 82 ? 6.952 1.486 2.804 1.00 95.31 82 ASP A CA 1
ATOM 648 C C . ASP A 1 82 ? 7.965 0.348 2.677 1.00 95.31 82 ASP A C 1
ATOM 650 O O . ASP A 1 82 ? 8.851 0.222 3.522 1.00 95.31 82 ASP A O 1
ATOM 654 N N . VAL A 1 83 ? 7.812 -0.484 1.646 1.00 93.88 83 VAL A N 1
ATOM 655 C CA . VAL A 1 83 ? 8.719 -1.601 1.335 1.00 93.88 83 VAL A CA 1
ATOM 656 C C . VAL A 1 83 ? 9.897 -1.069 0.525 1.00 93.88 83 VAL A C 1
ATOM 658 O O . VAL A 1 83 ? 11.037 -1.163 0.957 1.00 93.88 83 VAL A O 1
ATOM 661 N N . VAL A 1 84 ? 9.611 -0.448 -0.619 1.00 91.50 84 VAL A N 1
ATOM 662 C CA . VAL A 1 84 ? 10.578 0.321 -1.415 1.00 91.50 84 VAL A CA 1
ATOM 663 C C . VAL A 1 84 ? 10.062 1.749 -1.462 1.00 91.50 84 VAL A C 1
ATOM 665 O O . VAL A 1 84 ? 8.869 1.955 -1.697 1.00 91.50 84 VAL A O 1
ATOM 668 N N . ARG A 1 85 ? 10.934 2.717 -1.175 1.00 90.06 85 ARG A N 1
ATOM 669 C CA . ARG A 1 85 ? 10.550 4.113 -0.964 1.00 90.06 85 ARG A CA 1
ATOM 670 C C . ARG A 1 85 ? 11.488 5.059 -1.697 1.00 90.06 85 ARG A C 1
ATOM 672 O O . ARG A 1 85 ? 12.400 5.618 -1.090 1.00 90.06 85 ARG A O 1
ATOM 679 N N . ASP A 1 86 ? 11.205 5.273 -2.969 1.00 90.94 86 ASP A N 1
ATOM 680 C CA . ASP A 1 86 ? 11.803 6.342 -3.751 1.00 90.94 86 ASP A CA 1
ATOM 681 C C . ASP A 1 86 ? 10.695 7.187 -4.386 1.00 90.94 86 ASP A C 1
ATOM 683 O O . ASP A 1 86 ? 9.990 6.754 -5.296 1.00 90.94 86 ASP A O 1
ATOM 687 N N . PHE A 1 87 ? 10.501 8.388 -3.842 1.00 88.62 87 PHE A N 1
ATOM 688 C CA . PHE A 1 87 ? 9.397 9.277 -4.201 1.00 88.62 87 PHE A CA 1
ATOM 689 C C . PHE A 1 87 ? 9.670 10.141 -5.429 1.00 88.62 87 PHE A C 1
ATOM 691 O O . PHE A 1 87 ? 8.831 10.987 -5.749 1.00 88.62 87 PHE A O 1
ATOM 698 N N . ASP A 1 88 ? 10.807 9.960 -6.102 1.00 90.38 88 ASP A N 1
ATOM 699 C CA . ASP A 1 88 ? 11.035 10.631 -7.371 1.00 90.38 88 ASP A CA 1
ATOM 700 C C . ASP A 1 88 ? 9.957 10.217 -8.390 1.00 90.38 88 ASP A C 1
ATOM 702 O O . ASP A 1 88 ? 9.683 9.036 -8.612 1.00 90.38 88 ASP A O 1
ATOM 706 N N . LEU A 1 89 ? 9.289 11.206 -8.982 1.00 88.75 89 LEU A N 1
ATOM 707 C CA . LEU A 1 89 ? 8.144 10.973 -9.864 1.00 88.75 89 LEU A CA 1
ATOM 708 C C . LEU A 1 89 ? 8.544 10.499 -11.267 1.00 88.75 89 LEU A C 1
ATOM 710 O O . LEU A 1 89 ? 7.679 10.030 -12.010 1.00 88.75 89 LEU A O 1
ATOM 714 N N . GLU A 1 90 ? 9.814 10.639 -11.636 1.00 88.94 90 GLU A N 1
ATOM 715 C CA . GLU A 1 90 ? 10.347 10.266 -12.942 1.00 88.94 90 GLU A CA 1
ATOM 716 C C . GLU A 1 90 ? 11.189 9.001 -12.859 1.00 88.94 90 GLU A C 1
ATOM 718 O O . GLU A 1 90 ? 11.007 8.110 -13.683 1.00 88.94 90 GLU A O 1
ATOM 723 N N . VAL A 1 91 ? 12.062 8.883 -11.860 1.00 91.25 91 VAL A N 1
ATOM 724 C CA . VAL A 1 91 ? 12.994 7.751 -11.733 1.00 91.25 91 VAL A CA 1
ATOM 725 C C . VAL A 1 91 ? 12.701 6.842 -10.544 1.00 91.25 91 VAL A C 1
ATOM 727 O O . VAL A 1 91 ? 13.323 5.790 -10.431 1.00 91.25 91 VAL A O 1
ATOM 730 N N . GLY A 1 92 ? 11.761 7.201 -9.670 1.00 90.94 92 GLY A N 1
ATOM 731 C CA . GLY A 1 92 ? 11.521 6.474 -8.428 1.00 90.94 92 GLY A CA 1
ATOM 732 C C . GLY A 1 92 ? 10.723 5.180 -8.586 1.00 90.94 92 GLY A C 1
ATOM 733 O O . GLY A 1 92 ? 10.076 4.913 -9.601 1.00 90.94 92 GLY A O 1
ATOM 734 N N . LEU A 1 93 ? 10.746 4.374 -7.530 1.00 91.56 93 LEU A N 1
ATOM 735 C CA . LEU A 1 93 ? 10.003 3.127 -7.373 1.00 91.56 93 LEU A CA 1
ATOM 736 C C . LEU A 1 93 ? 9.392 3.108 -5.971 1.00 91.56 93 LEU A C 1
ATOM 738 O O . LEU A 1 93 ? 10.092 3.286 -4.972 1.00 91.56 93 LEU A O 1
ATOM 742 N N . ASN A 1 94 ? 8.086 2.858 -5.881 1.00 93.06 94 ASN A N 1
ATOM 743 C CA . ASN A 1 94 ? 7.405 2.705 -4.599 1.00 93.06 94 ASN A CA 1
ATOM 744 C C . ASN A 1 94 ? 6.603 1.413 -4.549 1.00 93.06 94 ASN A C 1
ATOM 746 O O . ASN A 1 94 ? 5.718 1.196 -5.376 1.00 93.06 94 ASN A O 1
ATOM 750 N N . VAL A 1 95 ? 6.861 0.611 -3.517 1.00 94.62 95 VAL A N 1
ATOM 751 C CA . VAL A 1 95 ? 6.017 -0.520 -3.119 1.00 94.62 95 VAL A CA 1
ATOM 752 C C . VAL A 1 95 ? 5.518 -0.233 -1.714 1.00 94.62 95 VAL A C 1
ATOM 754 O O . VAL A 1 95 ? 6.314 -0.092 -0.782 1.00 94.62 95 VAL A O 1
ATOM 757 N N . ARG A 1 96 ? 4.200 -0.115 -1.559 1.00 95.69 96 ARG A N 1
ATOM 758 C CA . ARG A 1 96 ? 3.586 0.366 -0.319 1.00 95.69 96 ARG A CA 1
ATOM 759 C C . ARG A 1 96 ? 2.380 -0.467 0.071 1.00 95.69 96 ARG A C 1
ATOM 761 O O . ARG A 1 96 ? 1.495 -0.684 -0.745 1.00 95.69 96 ARG A O 1
ATOM 768 N N . LEU A 1 97 ? 2.300 -0.841 1.342 1.00 97.38 97 LEU A N 1
ATOM 769 C CA . LEU A 1 97 ? 1.073 -1.318 1.971 1.00 97.38 97 LEU A CA 1
ATOM 770 C C . LEU A 1 97 ? 0.423 -0.175 2.750 1.00 97.38 97 LEU A C 1
ATOM 772 O O . LEU A 1 97 ? 1.095 0.509 3.517 1.00 97.38 97 LEU A O 1
ATOM 776 N N . LEU A 1 98 ? -0.880 0.012 2.577 1.00 96.56 98 LEU A N 1
ATOM 777 C CA . LEU A 1 98 ? -1.705 0.953 3.331 1.00 96.56 98 LEU A CA 1
ATOM 778 C C . LEU A 1 98 ? -2.810 0.175 4.027 1.00 96.56 98 LEU A C 1
ATOM 780 O O . LEU A 1 98 ? -3.537 -0.577 3.385 1.00 96.56 98 LEU A O 1
ATOM 784 N N . HIS A 1 99 ? -2.989 0.425 5.312 1.00 96.56 99 HIS A N 1
ATOM 785 C CA . HIS A 1 99 ? -4.235 0.149 6.002 1.00 96.56 99 HIS A CA 1
ATOM 786 C C . HIS A 1 99 ? -4.914 1.458 6.334 1.00 96.56 99 HIS A C 1
ATOM 788 O O . HIS A 1 99 ? -4.299 2.350 6.920 1.00 96.56 99 HIS A O 1
ATOM 794 N N . TRP A 1 100 ? -6.172 1.574 5.933 1.00 94.69 100 TRP A N 1
ATOM 795 C CA . TRP A 1 100 ? -6.961 2.779 6.090 1.00 94.69 100 TRP A CA 1
ATOM 796 C C . TRP A 1 100 ? -8.306 2.430 6.712 1.00 94.69 100 TRP A C 1
ATOM 798 O O . TRP A 1 100 ? -9.084 1.639 6.172 1.00 94.69 100 TRP A O 1
ATOM 808 N N . TRP A 1 101 ? -8.569 2.999 7.883 1.00 91.19 101 TRP A N 1
ATOM 809 C CA . TRP A 1 101 ? -9.708 2.624 8.696 1.00 91.19 101 TRP A CA 1
ATOM 810 C C . TRP A 1 101 ? -10.989 3.008 7.969 1.00 91.19 101 TRP A C 1
ATOM 812 O O . TRP A 1 101 ? -11.077 4.068 7.353 1.00 91.19 101 TRP A O 1
ATOM 822 N N . GLY A 1 102 ? -11.959 2.097 7.990 1.00 89.56 102 GLY A N 1
ATOM 823 C CA . GLY A 1 102 ? -13.201 2.239 7.232 1.00 89.56 102 GLY A CA 1
ATOM 824 C C . GLY A 1 102 ? -13.078 1.980 5.724 1.00 89.56 102 GLY A C 1
ATOM 825 O O . GLY A 1 102 ? -14.103 1.949 5.054 1.00 89.56 102 GLY A O 1
ATOM 826 N N . ARG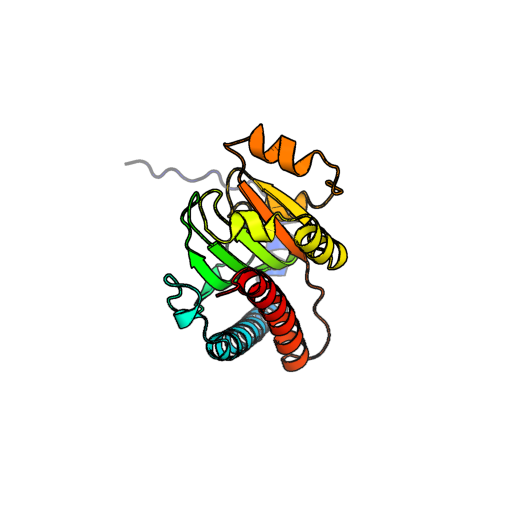 A 1 103 ? -11.871 1.757 5.178 1.00 91.81 103 ARG A N 1
ATOM 827 C CA . ARG A 1 103 ? -11.656 1.456 3.745 1.00 91.81 103 ARG A CA 1
ATOM 828 C C . ARG A 1 103 ? -10.952 0.130 3.474 1.00 91.81 103 ARG A C 1
ATOM 830 O O . ARG A 1 103 ? -11.177 -0.467 2.428 1.00 91.81 103 ARG A O 1
ATOM 837 N N . GLY A 1 104 ? -10.141 -0.353 4.410 1.00 94.56 104 GLY A N 1
ATOM 838 C CA . GLY A 1 104 ? -9.481 -1.654 4.330 1.00 94.56 104 GLY A CA 1
ATOM 839 C C . GLY A 1 104 ? -7.986 -1.551 4.053 1.00 94.56 104 GLY A C 1
ATOM 840 O O . GLY A 1 104 ? -7.336 -0.570 4.418 1.00 94.56 104 GLY A O 1
ATOM 841 N N . THR A 1 105 ? -7.437 -2.601 3.446 1.00 96.88 105 THR A N 1
ATOM 842 C CA . THR A 1 105 ? -6.003 -2.726 3.181 1.00 96.88 105 THR A CA 1
ATOM 843 C C . THR A 1 105 ? -5.721 -2.783 1.693 1.00 96.88 105 THR A C 1
ATOM 845 O O . THR A 1 105 ? -6.454 -3.407 0.925 1.00 96.88 105 THR A O 1
ATOM 848 N N . PHE A 1 106 ? -4.641 -2.123 1.292 1.00 96.56 106 PHE A N 1
ATOM 849 C CA . PHE A 1 106 ? -4.260 -1.940 -0.095 1.00 96.56 106 PHE A CA 1
ATOM 850 C C . PHE A 1 106 ? -2.755 -2.096 -0.264 1.00 96.56 106 PHE A C 1
ATOM 852 O O . PHE A 1 106 ? -1.983 -1.716 0.618 1.00 96.56 106 PHE A O 1
ATOM 859 N N . ILE A 1 107 ? -2.347 -2.611 -1.418 1.00 96.94 107 ILE A N 1
ATOM 860 C CA . ILE A 1 107 ? -0.966 -2.576 -1.888 1.00 96.94 107 ILE A CA 1
ATOM 861 C C . ILE A 1 107 ? -0.877 -1.696 -3.130 1.00 96.94 107 ILE A C 1
ATOM 863 O O . ILE A 1 107 ? -1.746 -1.749 -4.000 1.00 96.94 107 ILE A O 1
ATOM 867 N N . PHE A 1 108 ? 0.170 -0.883 -3.188 1.00 95.00 108 PHE A N 1
ATOM 868 C CA . PHE A 1 108 ? 0.449 0.059 -4.260 1.00 95.00 108 PHE A CA 1
ATOM 869 C C . PHE A 1 108 ? 1.809 -0.251 -4.871 1.00 95.00 108 PHE A C 1
ATOM 871 O O . PHE A 1 108 ? 2.778 -0.480 -4.143 1.00 95.00 108 PHE A O 1
ATOM 878 N N . LEU A 1 109 ? 1.873 -0.183 -6.196 1.00 93.75 109 LEU A N 1
ATOM 879 C CA . LEU A 1 109 ? 3.097 -0.162 -6.981 1.00 93.75 109 LEU A CA 1
ATOM 880 C C . LEU A 1 109 ? 3.099 1.102 -7.842 1.00 93.75 109 LEU A C 1
ATOM 882 O O . LEU A 1 109 ? 2.182 1.329 -8.631 1.00 93.75 109 LEU A O 1
ATOM 886 N N . PHE A 1 110 ? 4.136 1.915 -7.699 1.00 92.12 110 PHE A N 1
ATOM 887 C CA . PHE A 1 110 ? 4.422 3.031 -8.593 1.00 92.12 110 PHE A CA 1
ATOM 888 C C . PHE A 1 110 ? 5.826 2.879 -9.160 1.00 92.12 110 PHE A C 1
ATOM 890 O O . PHE A 1 110 ? 6.756 2.596 -8.407 1.00 92.12 110 PHE A O 1
ATOM 897 N N . VAL A 1 111 ? 5.967 3.120 -10.461 1.00 90.81 111 VAL A N 1
ATOM 898 C CA . VAL A 1 111 ? 7.244 3.102 -11.174 1.00 90.81 111 VAL A CA 1
ATOM 899 C C . VAL A 1 111 ? 7.323 4.372 -12.016 1.00 90.81 111 VAL A C 1
ATOM 901 O O . VAL A 1 111 ? 6.442 4.616 -12.844 1.00 90.81 111 VAL A O 1
ATOM 904 N N . GLY A 1 112 ? 8.350 5.187 -11.790 1.00 89.56 112 GLY A N 1
ATOM 905 C CA . GLY A 1 112 ? 8.614 6.390 -12.570 1.00 89.56 112 GLY A CA 1
ATOM 906 C C . GLY A 1 112 ? 8.900 6.054 -14.036 1.00 89.56 112 GLY A C 1
ATOM 907 O O . GLY A 1 112 ? 9.449 4.998 -14.341 1.00 89.56 112 GLY A O 1
ATOM 908 N N . ARG A 1 113 ? 8.524 6.942 -14.962 1.00 87.19 113 ARG A N 1
ATOM 909 C CA . ARG A 1 113 ? 8.614 6.702 -16.419 1.00 87.19 113 ARG A CA 1
ATOM 910 C C . ARG A 1 113 ? 10.033 6.447 -16.929 1.00 87.19 113 ARG A C 1
ATOM 912 O O . ARG A 1 113 ? 10.208 5.789 -17.948 1.00 87.19 113 ARG A O 1
ATOM 919 N N . GLN A 1 114 ? 11.026 6.982 -16.231 1.00 89.25 114 GLN A N 1
ATOM 920 C CA . GLN A 1 114 ? 12.450 6.874 -16.539 1.00 89.25 114 GLN A CA 1
ATOM 921 C C . GLN A 1 114 ? 13.150 5.820 -15.668 1.00 89.25 114 GLN A C 1
ATOM 923 O O . GLN A 1 114 ? 14.361 5.637 -15.772 1.00 89.25 114 GLN A O 1
ATOM 928 N N . ASN A 1 115 ? 12.412 5.123 -14.800 1.00 89.69 115 ASN A N 1
ATOM 929 C CA . ASN A 1 115 ? 12.954 4.043 -13.988 1.00 89.69 115 ASN A CA 1
ATOM 930 C C . ASN A 1 115 ? 13.227 2.796 -14.855 1.00 89.69 115 ASN A C 1
ATOM 932 O O . ASN A 1 115 ? 12.442 2.457 -15.742 1.00 89.69 115 ASN A O 1
ATOM 936 N N . SER A 1 116 ? 14.314 2.075 -14.571 1.00 88.00 116 SER A N 1
ATOM 937 C CA . SER A 1 116 ? 14.725 0.877 -15.320 1.00 88.00 116 SER A CA 1
ATOM 938 C C . SER A 1 116 ? 13.686 -0.249 -15.311 1.00 88.00 116 SER A C 1
ATOM 940 O O . SER A 1 116 ? 13.591 -0.992 -16.283 1.00 88.00 116 SER A O 1
ATOM 942 N N . PHE A 1 117 ? 12.867 -0.354 -14.261 1.00 86.69 117 PHE A N 1
ATOM 943 C CA . PHE A 1 117 ? 11.797 -1.350 -14.158 1.00 86.69 117 PHE A CA 1
ATOM 944 C C . PHE A 1 117 ? 10.541 -0.970 -14.949 1.00 86.69 117 PHE A C 1
ATOM 946 O O . PHE A 1 117 ? 9.642 -1.801 -15.102 1.00 86.69 117 PHE A O 1
ATOM 953 N N . TYR A 1 118 ? 10.446 0.267 -15.453 1.00 86.69 118 TYR A N 1
ATOM 954 C CA . TYR A 1 118 ? 9.255 0.750 -16.146 1.00 86.69 118 TYR A CA 1
ATOM 955 C C . TYR A 1 118 ? 8.907 -0.130 -17.357 1.00 86.69 118 TYR A C 1
ATOM 957 O O . TYR A 1 118 ? 7.814 -0.702 -17.361 1.00 86.69 118 TYR A O 1
ATOM 965 N N . PRO A 1 119 ? 9.798 -0.356 -18.346 1.00 83.25 119 PRO A N 1
ATOM 966 C CA . PRO A 1 119 ? 9.439 -1.138 -19.527 1.00 83.25 119 PRO A CA 1
ATOM 967 C C . PRO A 1 119 ? 8.954 -2.546 -19.173 1.00 83.25 119 PRO A C 1
ATOM 969 O O . PRO A 1 119 ? 7.981 -3.011 -19.761 1.00 83.25 119 PRO A O 1
ATOM 972 N N . GLU A 1 120 ? 9.586 -3.186 -18.184 1.00 83.94 120 GLU A N 1
ATOM 973 C CA . GLU A 1 120 ? 9.266 -4.540 -17.726 1.00 83.94 120 GLU A CA 1
ATOM 974 C C . GLU A 1 120 ? 7.885 -4.640 -17.092 1.00 83.94 120 GLU A C 1
ATOM 976 O O . GLU A 1 120 ? 7.093 -5.504 -17.474 1.00 83.94 120 GLU A O 1
ATOM 981 N N . ILE A 1 121 ? 7.559 -3.749 -16.155 1.00 84.25 121 ILE A N 1
ATOM 982 C CA . ILE A 1 121 ? 6.247 -3.750 -15.498 1.00 84.25 121 ILE A CA 1
ATOM 983 C C . ILE A 1 121 ? 5.128 -3.529 -16.514 1.00 84.25 121 ILE A C 1
ATOM 985 O O . ILE A 1 121 ? 4.089 -4.186 -16.433 1.00 84.25 121 ILE A O 1
ATOM 989 N N . TRP A 1 122 ? 5.362 -2.680 -17.516 1.00 80.81 122 TRP A N 1
ATOM 990 C CA . TRP A 1 122 ? 4.383 -2.363 -18.555 1.00 80.81 122 TRP A CA 1
ATOM 991 C C . TRP A 1 122 ? 4.397 -3.334 -19.749 1.00 80.81 122 TRP A C 1
ATOM 993 O O . TRP A 1 122 ? 3.677 -3.115 -20.734 1.00 80.81 122 TRP A O 1
ATOM 1003 N N . ARG A 1 123 ? 5.163 -4.437 -19.694 1.00 83.62 123 ARG A N 1
ATOM 1004 C CA . ARG A 1 123 ? 5.024 -5.549 -20.652 1.00 83.62 123 ARG A CA 1
ATOM 1005 C C . ARG A 1 123 ? 3.663 -6.216 -20.478 1.00 83.62 123 ARG A C 1
ATOM 1007 O O . ARG A 1 123 ? 3.213 -6.473 -19.366 1.00 83.62 123 ARG A O 1
ATOM 1014 N N . GLU A 1 124 ? 3.032 -6.570 -21.595 1.00 82.75 124 GLU A N 1
ATOM 1015 C CA . GLU A 1 124 ? 1.677 -7.141 -21.631 1.00 82.75 124 GLU A CA 1
ATOM 1016 C C . GLU A 1 124 ? 1.511 -8.357 -20.707 1.00 82.75 124 GLU A C 1
ATOM 1018 O O . GLU A 1 124 ? 0.524 -8.453 -19.982 1.00 82.75 124 GLU A O 1
ATOM 1023 N N . ARG A 1 125 ? 2.502 -9.257 -20.676 1.00 85.88 125 ARG A N 1
ATOM 1024 C CA . ARG A 1 125 ? 2.501 -10.432 -19.792 1.00 85.88 125 ARG A CA 1
ATOM 1025 C C . ARG A 1 125 ? 2.437 -10.048 -18.309 1.00 85.88 125 ARG A C 1
ATOM 1027 O O . ARG A 1 125 ? 1.648 -10.634 -17.572 1.00 85.88 125 ARG A O 1
ATOM 1034 N N . ASN A 1 126 ? 3.258 -9.092 -17.881 1.00 86.69 126 ASN A N 1
ATOM 1035 C CA . ASN A 1 126 ? 3.354 -8.677 -16.480 1.00 86.69 126 ASN A CA 1
ATOM 1036 C C . ASN A 1 126 ? 2.108 -7.892 -16.057 1.00 86.69 126 ASN A C 1
ATOM 1038 O O . ASN A 1 126 ? 1.564 -8.124 -14.980 1.00 86.69 126 ASN A O 1
ATOM 1042 N N . LEU A 1 127 ? 1.589 -7.045 -16.947 1.00 83.62 127 LEU A N 1
ATOM 1043 C CA . LEU A 1 127 ? 0.324 -6.349 -16.732 1.00 83.62 127 LEU A CA 1
ATOM 1044 C C . LEU A 1 127 ? -0.858 -7.310 -16.599 1.00 83.62 127 LEU A C 1
ATOM 1046 O O . LEU A 1 127 ? -1.645 -7.164 -15.666 1.00 83.62 127 LEU A O 1
ATOM 1050 N N . ARG A 1 128 ? -0.972 -8.312 -17.482 1.00 84.25 128 ARG A N 1
ATOM 1051 C CA . ARG A 1 128 ? -2.007 -9.354 -17.365 1.00 84.25 128 ARG A CA 1
ATOM 1052 C C . ARG A 1 128 ? -1.891 -10.105 -16.047 1.00 84.25 128 ARG A C 1
ATOM 1054 O O . ARG A 1 128 ? -2.877 -10.209 -15.333 1.00 84.25 128 ARG A O 1
ATOM 1061 N N . PHE A 1 129 ? -0.679 -10.527 -15.683 1.00 87.62 129 PHE A N 1
ATOM 1062 C CA . PHE A 1 129 ? -0.427 -11.185 -14.402 1.00 87.62 129 PHE A CA 1
ATOM 1063 C C . PHE A 1 129 ? -0.917 -10.352 -13.208 1.00 87.62 129 PHE A C 1
ATOM 1065 O O . PHE A 1 129 ? -1.554 -10.883 -12.301 1.00 87.62 129 PHE A O 1
ATOM 1072 N N . LEU A 1 130 ? -0.650 -9.045 -13.203 1.00 89.06 130 LEU A N 1
ATOM 1073 C CA . LE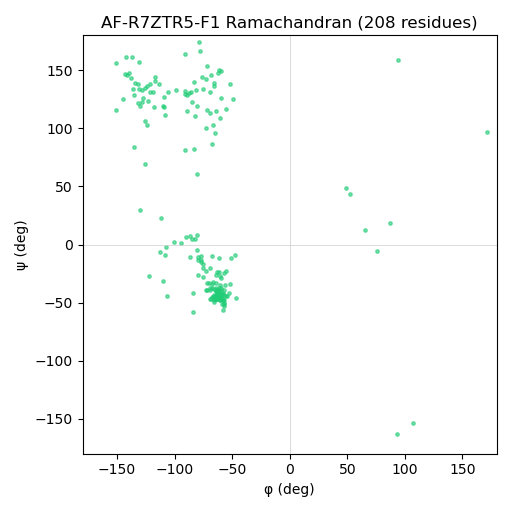U A 1 130 ? -1.105 -8.155 -12.138 1.00 89.06 130 LEU A CA 1
ATOM 1074 C C . LEU A 1 130 ? -2.631 -7.993 -12.143 1.00 89.06 130 LEU A C 1
ATOM 1076 O O . LEU A 1 130 ? -3.264 -8.101 -11.092 1.00 89.06 130 LEU A O 1
ATOM 1080 N N . LEU A 1 131 ? -3.243 -7.782 -13.306 1.00 87.12 131 LEU A N 1
ATOM 1081 C CA . LEU A 1 131 ? -4.696 -7.637 -13.398 1.00 87.12 131 LEU A CA 1
ATOM 1082 C C . LEU A 1 131 ? -5.453 -8.898 -12.984 1.00 87.12 131 LEU A C 1
ATOM 1084 O O . LEU A 1 131 ? -6.413 -8.798 -12.221 1.00 87.12 131 LEU A O 1
ATOM 1088 N N . ASP A 1 132 ? -4.993 -10.076 -13.408 1.00 88.88 132 ASP A N 1
ATOM 1089 C CA . ASP A 1 132 ? -5.596 -11.361 -13.035 1.00 88.88 132 ASP A CA 1
ATOM 1090 C C . ASP A 1 132 ? -5.550 -11.591 -11.515 1.00 88.88 132 ASP A C 1
ATOM 1092 O O . ASP A 1 132 ? -6.371 -12.313 -10.950 1.00 88.88 132 ASP A O 1
ATOM 1096 N N . ARG A 1 133 ? -4.616 -10.929 -10.819 1.00 90.56 133 ARG A N 1
ATOM 1097 C CA . ARG A 1 133 ? -4.499 -10.941 -9.354 1.00 90.56 133 ARG A CA 1
ATOM 1098 C C . ARG A 1 133 ? -5.285 -9.834 -8.653 1.00 90.56 133 ARG A C 1
ATOM 1100 O O . ARG A 1 133 ? -5.163 -9.696 -7.432 1.00 90.56 133 ARG A O 1
ATOM 1107 N N . GLY A 1 134 ? -6.087 -9.070 -9.390 1.00 90.62 134 GLY A N 1
ATOM 1108 C CA . GLY A 1 134 ? -6.982 -8.044 -8.861 1.00 90.62 134 GLY A CA 1
ATOM 1109 C C . GLY A 1 134 ? -6.344 -6.667 -8.679 1.00 90.62 134 GLY A C 1
ATOM 1110 O O . GLY A 1 134 ? -6.885 -5.854 -7.924 1.00 90.62 134 GLY A O 1
ATOM 1111 N N . TYR A 1 135 ? -5.207 -6.399 -9.329 1.00 90.69 135 TYR A N 1
ATOM 1112 C CA . TYR A 1 135 ? -4.717 -5.027 -9.452 1.00 90.69 135 TYR A CA 1
ATOM 1113 C C . TYR A 1 135 ? -5.593 -4.231 -10.423 1.00 90.69 135 TYR A C 1
ATOM 1115 O O . TYR A 1 135 ? -6.206 -4.786 -11.329 1.00 90.69 135 TYR A O 1
ATOM 1123 N N . PHE A 1 136 ? -5.632 -2.918 -10.241 1.00 86.75 136 PHE A N 1
ATOM 1124 C CA . PHE A 1 136 ? -6.241 -1.966 -11.160 1.00 86.75 136 PHE A CA 1
ATOM 1125 C C . PHE A 1 136 ? -5.343 -0.739 -11.320 1.00 86.75 136 PHE A C 1
ATOM 1127 O O . PHE A 1 136 ? -4.467 -0.480 -10.488 1.00 86.75 136 PHE A O 1
ATOM 1134 N N . PHE A 1 137 ? -5.563 0.013 -12.396 1.00 83.94 137 PHE A N 1
ATOM 1135 C CA . PHE A 1 137 ? -4.846 1.256 -12.651 1.00 83.94 137 PHE A CA 1
ATOM 1136 C C . PHE A 1 137 ? -5.529 2.420 -11.951 1.00 83.94 137 PHE A C 1
ATOM 1138 O O . PHE A 1 137 ? -6.734 2.628 -12.086 1.00 83.94 137 PHE A O 1
ATOM 1145 N N . ALA A 1 138 ? -4.731 3.203 -11.244 1.00 82.38 138 ALA A N 1
ATOM 1146 C CA . ALA A 1 138 ? -5.121 4.493 -10.729 1.00 82.38 138 ALA A CA 1
ATOM 1147 C C . ALA A 1 138 ? -4.383 5.578 -11.506 1.00 82.38 138 ALA A C 1
ATOM 1149 O O . ALA A 1 138 ? -3.152 5.658 -11.494 1.00 82.38 138 ALA A O 1
ATOM 1150 N N . GLU A 1 139 ? -5.164 6.412 -12.179 1.00 74.38 139 GLU A N 1
ATOM 1151 C CA . GLU A 1 139 ? -4.687 7.627 -12.817 1.00 74.38 139 GLU A CA 1
ATOM 1152 C C . GLU A 1 139 ? -4.778 8.757 -11.820 1.00 74.38 139 GLU A C 1
ATOM 1154 O O . GLU A 1 139 ? -5.861 9.132 -11.366 1.00 74.38 139 GLU A O 1
ATOM 1159 N N . THR A 1 140 ? -3.625 9.292 -11.452 1.00 72.88 140 THR A N 1
ATOM 1160 C CA . THR A 1 140 ? -3.589 10.351 -10.463 1.00 72.88 140 THR A CA 1
ATOM 1161 C C . THR A 1 140 ? -2.550 11.397 -10.812 1.00 72.88 140 THR A C 1
ATOM 1163 O O . THR A 1 140 ? -1.478 11.109 -11.346 1.00 72.88 140 THR A O 1
ATOM 1166 N N . VAL A 1 141 ? -2.884 12.636 -10.470 1.00 73.56 141 VAL A N 1
ATOM 1167 C CA . VAL A 1 141 ? -1.943 13.758 -10.425 1.00 73.56 141 VAL A CA 1
ATOM 1168 C C . VAL A 1 141 ? -1.040 13.687 -9.187 1.00 73.56 141 VAL A C 1
ATOM 1170 O O . VAL A 1 141 ? -0.004 14.336 -9.140 1.00 73.56 141 VAL A O 1
ATOM 1173 N N . SER A 1 142 ? -1.417 12.891 -8.178 1.00 82.56 142 SER A N 1
ATOM 1174 C CA . SER A 1 142 ? -0.673 12.718 -6.927 1.00 82.56 142 SER A CA 1
ATOM 1175 C C . SER A 1 142 ? -0.784 11.289 -6.400 1.00 82.56 142 SER A C 1
ATOM 1177 O O . SER A 1 142 ? -1.879 10.790 -6.132 1.00 82.56 142 SER A O 1
ATOM 1179 N N . LEU A 1 143 ? 0.361 10.648 -6.159 1.00 82.88 143 LEU A N 1
ATOM 1180 C CA . LEU A 1 143 ? 0.451 9.286 -5.608 1.00 82.88 143 LEU A CA 1
ATOM 1181 C C . LEU A 1 143 ? -0.166 9.146 -4.206 1.00 82.88 143 LEU A C 1
ATOM 1183 O O . LEU A 1 143 ? -0.337 8.036 -3.707 1.00 82.88 143 LEU A O 1
ATOM 1187 N N . TRP A 1 144 ? -0.477 10.274 -3.562 1.00 83.94 144 TRP A N 1
ATOM 1188 C CA . TRP A 1 144 ? -0.929 10.352 -2.175 1.00 83.94 144 TRP A CA 1
ATOM 1189 C C . TRP A 1 144 ? -2.413 10.696 -2.039 1.00 83.94 144 TRP A C 1
ATOM 1191 O O . TRP A 1 144 ? -2.931 10.720 -0.925 1.00 83.94 144 TRP A O 1
ATOM 1201 N N . HIS A 1 145 ? -3.125 10.934 -3.146 1.00 86.44 145 HIS A N 1
ATOM 1202 C CA . HIS A 1 145 ? -4.569 11.195 -3.133 1.00 86.44 145 HIS A CA 1
ATOM 1203 C C . HIS A 1 145 ? -5.362 9.885 -3.025 1.00 86.44 145 HIS A C 1
ATOM 1205 O O . HIS A 1 145 ? -6.142 9.526 -3.908 1.00 86.44 145 HIS A O 1
ATOM 1211 N N . TYR A 1 146 ? -5.150 9.153 -1.927 1.00 87.19 146 TYR A N 1
ATOM 1212 C CA . TYR A 1 146 ? -5.698 7.812 -1.720 1.00 87.19 146 TYR A CA 1
ATOM 1213 C C . TYR A 1 146 ? -7.211 7.755 -1.829 1.00 87.19 146 TYR A C 1
ATOM 1215 O O . TYR A 1 146 ? -7.732 6.770 -2.336 1.00 87.19 146 TYR A O 1
ATOM 1223 N N . LYS A 1 147 ? -7.915 8.804 -1.389 1.00 86.50 147 LYS A N 1
ATOM 1224 C CA . LYS A 1 147 ? -9.368 8.892 -1.529 1.00 86.50 147 LYS A CA 1
ATOM 1225 C C . LYS A 1 147 ? -9.778 8.767 -2.989 1.00 86.50 147 LYS A C 1
ATOM 1227 O O . LYS A 1 147 ? -10.572 7.901 -3.325 1.00 86.50 147 LYS A O 1
ATOM 1232 N N . THR A 1 148 ? -9.194 9.587 -3.857 1.00 83.19 148 THR A N 1
ATOM 1233 C CA . THR A 1 148 ? -9.459 9.545 -5.296 1.00 83.19 148 THR A CA 1
ATOM 1234 C C . THR A 1 148 ? -9.072 8.191 -5.875 1.00 83.19 148 THR A C 1
ATOM 1236 O O . THR A 1 148 ? -9.854 7.601 -6.601 1.00 83.19 148 THR A O 1
ATOM 1239 N N . ILE A 1 149 ? -7.907 7.663 -5.503 1.00 83.81 149 ILE A N 1
ATOM 1240 C CA . ILE A 1 149 ? -7.386 6.397 -6.029 1.00 83.81 149 ILE A CA 1
ATOM 1241 C C . ILE A 1 149 ? -8.268 5.193 -5.644 1.00 83.81 149 ILE A C 1
ATOM 1243 O O . ILE A 1 149 ? -8.572 4.350 -6.485 1.00 83.81 149 ILE A O 1
ATOM 1247 N N . ILE A 1 150 ? -8.669 5.097 -4.375 1.00 85.19 150 ILE A N 1
ATOM 1248 C CA . ILE A 1 150 ? -9.404 3.951 -3.824 1.00 85.19 150 ILE A CA 1
ATOM 1249 C C . ILE A 1 150 ? -10.904 4.074 -4.086 1.00 85.19 150 ILE A C 1
ATOM 1251 O O . ILE A 1 150 ? -11.535 3.080 -4.443 1.00 85.19 150 ILE A O 1
ATOM 1255 N N . ASP A 1 151 ? -11.487 5.263 -3.925 1.00 80.62 151 ASP A N 1
ATOM 1256 C CA . ASP A 1 151 ? -12.929 5.448 -4.100 1.00 80.62 151 ASP A CA 1
ATOM 1257 C C . ASP A 1 151 ? -13.304 5.436 -5.602 1.00 80.62 151 ASP A C 1
ATOM 1259 O O . ASP A 1 151 ? -14.401 5.005 -5.953 1.00 80.62 151 ASP A O 1
ATOM 1263 N N . ALA A 1 152 ? -12.396 5.827 -6.513 1.00 68.88 152 ALA A N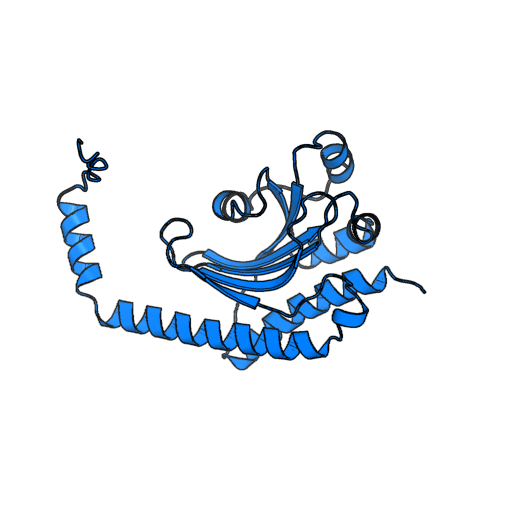 1
ATOM 1264 C CA . ALA A 1 152 ? -12.639 5.802 -7.964 1.00 68.88 152 ALA A CA 1
ATOM 1265 C C . ALA A 1 152 ? -12.454 4.422 -8.620 1.00 68.88 152 ALA A C 1
ATOM 1267 O O . ALA A 1 152 ? -12.531 4.323 -9.844 1.00 68.88 152 ALA A O 1
ATOM 1268 N N . ARG A 1 153 ? -12.266 3.353 -7.827 1.00 61.84 153 ARG A N 1
ATOM 1269 C CA . ARG A 1 153 ? -12.062 1.939 -8.224 1.00 61.84 153 ARG A CA 1
ATOM 1270 C C . ARG A 1 153 ? -13.045 1.389 -9.277 1.00 61.84 153 ARG A C 1
ATOM 1272 O O . ARG A 1 153 ? -12.856 0.285 -9.775 1.00 61.84 153 ARG A O 1
ATOM 1279 N N . ALA A 1 154 ? -14.093 2.129 -9.623 1.00 49.50 154 ALA A N 1
ATOM 1280 C CA . ALA A 1 154 ? -15.185 1.696 -10.475 1.00 49.50 154 ALA A CA 1
ATOM 1281 C C . ALA A 1 154 ? -14.842 1.475 -11.960 1.00 49.50 154 ALA A C 1
ATOM 1283 O O . ALA A 1 154 ? -15.618 0.790 -12.619 1.00 49.50 154 ALA A O 1
ATOM 1284 N N . GLN A 1 155 ? -13.762 2.015 -12.538 1.00 49.34 155 GLN A N 1
ATOM 1285 C CA . GLN A 1 155 ? -13.573 1.914 -13.995 1.00 49.34 155 GLN A CA 1
ATOM 1286 C C . GLN A 1 155 ? -12.097 1.900 -14.390 1.00 49.34 155 GLN A C 1
ATOM 1288 O O . GLN A 1 155 ? -11.421 2.903 -14.186 1.00 49.34 155 GLN A O 1
ATOM 1293 N N . ARG A 1 156 ? -11.630 0.785 -14.977 1.00 56.50 156 ARG A N 1
ATOM 1294 C CA . ARG A 1 156 ? -10.749 0.722 -16.169 1.00 56.50 156 ARG A CA 1
ATOM 1295 C C . ARG A 1 156 ? -10.261 -0.712 -16.391 1.00 56.50 156 ARG A C 1
ATOM 1297 O O . ARG A 1 156 ? -9.306 -1.181 -15.778 1.00 56.50 156 ARG A O 1
ATOM 1304 N N . THR A 1 157 ? -10.962 -1.412 -17.275 1.00 52.56 157 THR A N 1
ATOM 1305 C CA . THR A 1 157 ? -10.517 -2.663 -17.898 1.00 52.56 157 THR A CA 1
ATOM 1306 C C . THR A 1 157 ? -9.342 -2.355 -18.828 1.00 52.56 157 THR A C 1
ATOM 1308 O O . THR A 1 157 ? -9.313 -1.294 -19.446 1.00 52.56 157 THR A O 1
ATOM 1311 N N . LEU A 1 158 ? -8.379 -3.272 -18.939 1.00 53.97 158 LEU A N 1
ATOM 1312 C CA . LEU A 1 158 ? -7.241 -3.158 -19.857 1.00 53.97 158 LEU A CA 1
ATOM 1313 C C . LEU A 1 158 ? -7.756 -3.196 -21.304 1.00 53.97 158 LEU A C 1
ATOM 1315 O O . LEU A 1 158 ? -7.988 -4.270 -21.855 1.00 53.97 158 LEU A O 1
ATOM 1319 N N . SER A 1 159 ? -7.968 -2.040 -21.921 1.00 51.44 159 SER A N 1
ATOM 1320 C CA . SER A 1 159 ? -7.961 -1.942 -23.378 1.00 51.44 159 SER A CA 1
ATOM 1321 C C . SER A 1 159 ? -6.539 -1.617 -23.844 1.00 51.44 159 SER A C 1
ATOM 1323 O O . SER A 1 159 ? -5.684 -1.194 -23.058 1.00 51.44 159 SER A O 1
ATOM 1325 N N . ALA A 1 160 ? -6.274 -1.812 -25.139 1.00 52.12 160 ALA A N 1
ATOM 1326 C CA . ALA A 1 160 ? -5.043 -1.388 -25.815 1.00 52.12 160 ALA A CA 1
ATOM 1327 C C . ALA A 1 160 ? -4.690 0.103 -25.578 1.00 52.12 160 ALA A C 1
ATOM 1329 O O . ALA A 1 160 ? -3.564 0.527 -25.831 1.00 52.12 160 ALA A O 1
ATOM 1330 N N . ASP A 1 161 ? -5.629 0.864 -25.017 1.00 60.31 161 ASP A N 1
ATOM 1331 C CA . ASP A 1 161 ? -5.561 2.292 -24.753 1.00 60.31 161 ASP A CA 1
ATOM 1332 C C . ASP A 1 161 ? -4.716 2.668 -23.531 1.00 60.31 161 ASP A C 1
ATOM 1334 O O . ASP A 1 161 ? -4.381 3.833 -23.402 1.00 60.31 161 ASP A O 1
ATOM 1338 N N . VAL A 1 162 ? -4.318 1.749 -22.635 1.00 65.31 162 VAL A N 1
ATOM 1339 C CA . VAL A 1 162 ? -3.520 2.148 -21.447 1.00 65.31 162 VAL A CA 1
ATOM 1340 C C . VAL A 1 162 ? -2.154 2.711 -21.853 1.00 65.31 162 VAL A C 1
ATOM 1342 O O . VAL A 1 162 ? -1.710 3.703 -21.285 1.00 65.31 162 VAL A O 1
ATOM 1345 N N . ARG A 1 163 ? -1.492 2.126 -22.862 1.00 65.19 163 ARG A N 1
ATOM 1346 C CA . ARG A 1 163 ? -0.217 2.661 -23.377 1.00 65.19 163 ARG A CA 1
ATOM 1347 C C . ARG A 1 163 ? -0.412 3.989 -24.103 1.00 65.19 163 ARG A C 1
ATOM 1349 O O . ARG A 1 163 ? 0.293 4.940 -23.795 1.00 65.19 163 ARG A O 1
ATOM 1356 N N . ALA A 1 164 ? -1.410 4.067 -24.984 1.00 69.38 164 ALA A N 1
ATOM 1357 C CA . ALA A 1 164 ? -1.756 5.313 -25.664 1.00 69.38 164 ALA A CA 1
ATOM 1358 C C . ALA A 1 164 ? -2.090 6.426 -24.654 1.00 69.38 164 ALA A C 1
ATOM 1360 O O . ALA A 1 164 ? -1.558 7.525 -24.741 1.00 69.38 164 ALA A O 1
ATOM 1361 N N . PHE A 1 165 ? -2.860 6.107 -23.612 1.00 66.88 165 PHE A N 1
ATOM 1362 C CA . PHE A 1 165 ? -3.211 7.027 -22.539 1.00 66.88 165 PHE A CA 1
ATOM 1363 C C . PHE A 1 165 ? -1.977 7.548 -21.788 1.00 66.88 165 PHE A C 1
ATOM 1365 O O . PHE A 1 165 ? -1.889 8.748 -21.532 1.00 66.88 165 PHE A O 1
ATOM 1372 N N . ILE A 1 166 ? -1.017 6.682 -21.440 1.00 66.50 166 ILE A N 1
ATOM 1373 C CA . ILE A 1 166 ? 0.244 7.083 -20.786 1.00 66.50 166 ILE A CA 1
ATOM 1374 C C . ILE A 1 166 ? 1.000 8.103 -21.632 1.00 66.50 166 ILE A C 1
ATOM 1376 O O . ILE A 1 166 ? 1.486 9.111 -21.098 1.00 66.50 166 ILE A O 1
ATOM 1380 N N . ASP A 1 167 ? 1.122 7.807 -22.923 1.00 70.62 167 ASP A N 1
ATOM 1381 C CA . ASP A 1 167 ? 1.890 8.601 -23.874 1.00 70.62 167 ASP A CA 1
ATOM 1382 C C . ASP A 1 167 ? 1.207 9.955 -24.121 1.00 70.62 167 ASP A C 1
ATOM 1384 O O . ASP A 1 167 ? 1.868 10.993 -24.141 1.00 70.62 167 ASP A O 1
ATOM 1388 N N . GLU A 1 168 ? -0.125 9.967 -24.191 1.00 73.75 168 GLU A N 1
ATOM 1389 C CA . GLU A 1 168 ? -0.945 11.168 -24.383 1.00 73.75 168 GLU A CA 1
ATOM 1390 C C . GLU A 1 168 ? -1.062 12.043 -23.123 1.00 73.75 168 GLU A C 1
ATOM 1392 O O . GLU A 1 168 ? -1.355 13.236 -23.221 1.00 73.75 168 GLU A O 1
ATOM 1397 N N . ASN A 1 169 ? -0.809 11.492 -21.929 1.00 68.88 169 ASN A N 1
ATOM 1398 C CA . ASN A 1 169 ? -1.042 12.175 -20.653 1.00 68.88 169 ASN A CA 1
ATOM 1399 C C . ASN A 1 169 ? 0.216 12.208 -19.762 1.00 68.88 169 ASN A C 1
ATOM 1401 O O . ASN A 1 169 ? 0.234 11.592 -18.692 1.00 68.88 169 ASN A O 1
ATOM 1405 N N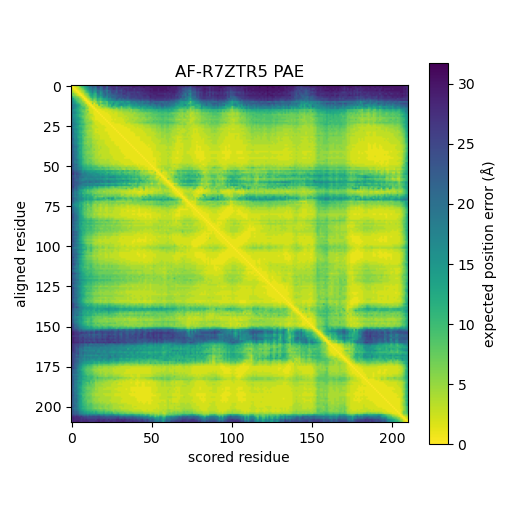 . PRO A 1 170 ? 1.275 12.962 -20.124 1.00 70.44 170 PRO A N 1
ATOM 1406 C CA . PRO A 1 170 ? 2.542 13.000 -19.383 1.00 70.44 170 PRO A CA 1
ATOM 1407 C C . PRO A 1 170 ? 2.430 13.547 -17.955 1.00 70.44 170 PRO A C 1
ATOM 1409 O O . PRO A 1 170 ? 3.239 13.212 -17.088 1.00 70.44 170 PRO A O 1
ATOM 1412 N N . ALA A 1 171 ? 1.408 14.358 -17.674 1.00 68.19 171 ALA A N 1
ATOM 1413 C CA . ALA A 1 171 ? 1.121 14.853 -16.329 1.00 68.19 171 ALA A CA 1
ATOM 1414 C C . ALA A 1 171 ? 0.552 13.765 -15.400 1.00 68.19 171 ALA A C 1
ATOM 1416 O O . ALA A 1 171 ? 0.690 13.859 -14.182 1.00 68.19 171 ALA A O 1
ATOM 1417 N N . TYR A 1 172 ? -0.049 12.711 -15.957 1.00 67.00 172 TYR A N 1
ATOM 1418 C CA . TYR A 1 172 ? -0.617 11.628 -15.170 1.00 67.00 172 TYR A CA 1
ATOM 1419 C C . TYR A 1 172 ? 0.456 10.622 -14.780 1.00 67.00 172 TYR A C 1
ATOM 1421 O O . TYR A 1 172 ? 1.365 10.281 -15.547 1.00 67.00 172 TYR A O 1
ATOM 1429 N N . ARG A 1 173 ? 0.353 10.156 -13.541 1.00 76.94 173 ARG A N 1
ATOM 1430 C CA . ARG A 1 173 ? 1.167 9.073 -13.013 1.00 76.94 173 ARG A CA 1
ATOM 1431 C C . ARG A 1 173 ? 0.291 7.839 -12.922 1.00 76.94 173 ARG A C 1
ATOM 1433 O O . ARG A 1 173 ? -0.830 7.909 -12.417 1.00 76.94 173 ARG A O 1
ATOM 1440 N N . LEU A 1 174 ? 0.807 6.729 -13.437 1.00 80.44 174 LEU A N 1
ATOM 1441 C CA . LEU A 1 174 ? 0.149 5.448 -13.282 1.00 80.44 174 LEU A CA 1
ATOM 1442 C C . LEU A 1 174 ? 0.631 4.772 -12.015 1.00 80.44 174 LEU A C 1
ATOM 1444 O O . LEU A 1 174 ? 1.828 4.603 -11.785 1.00 80.44 174 LEU A O 1
ATOM 1448 N N . GLN A 1 175 ? -0.338 4.352 -11.222 1.00 87.19 175 GLN A N 1
ATOM 1449 C CA . GLN A 1 175 ? -0.114 3.541 -10.049 1.00 87.19 175 GLN A CA 1
ATOM 1450 C C . GLN A 1 175 ? -0.979 2.293 -10.158 1.00 87.19 175 GLN A C 1
ATOM 1452 O O . GLN A 1 175 ? -2.155 2.359 -10.508 1.00 87.19 175 GLN A O 1
ATOM 1457 N N . LEU A 1 176 ? -0.385 1.147 -9.868 1.00 89.94 176 LEU A N 1
ATOM 1458 C CA . LEU A 1 176 ? -1.087 -0.120 -9.761 1.00 89.94 176 LEU A CA 1
ATOM 1459 C C . LEU A 1 176 ? -1.511 -0.310 -8.314 1.00 89.94 176 LEU A C 1
ATOM 1461 O O . LEU A 1 176 ? -0.697 -0.181 -7.399 1.00 89.94 176 LEU A O 1
ATOM 1465 N N . VAL A 1 177 ? -2.785 -0.615 -8.107 1.00 92.88 177 VAL A N 1
ATOM 1466 C CA . VAL A 1 177 ? -3.373 -0.725 -6.772 1.00 92.88 177 VAL A CA 1
ATOM 1467 C C . VAL A 1 177 ? -4.160 -2.012 -6.671 1.00 92.88 177 VAL A C 1
ATOM 1469 O O . VAL A 1 177 ? -4.897 -2.362 -7.585 1.00 92.88 177 VAL A O 1
ATOM 1472 N N . LYS A 1 178 ? -4.040 -2.711 -5.548 1.00 94.00 178 LYS A N 1
ATOM 1473 C CA . LYS A 1 178 ? -4.862 -3.880 -5.237 1.00 94.00 178 LYS A CA 1
ATOM 1474 C C . LYS A 1 178 ? -5.423 -3.755 -3.834 1.00 94.00 178 LYS A C 1
ATOM 1476 O O . LYS A 1 178 ? -4.700 -3.439 -2.893 1.00 94.00 178 LYS A O 1
ATOM 1481 N N . SER A 1 179 ? -6.715 -4.034 -3.696 1.00 95.00 179 SER A N 1
ATOM 1482 C CA . SER A 1 179 ? -7.353 -4.213 -2.392 1.00 95.00 179 SER A CA 1
ATOM 1483 C C . SER A 1 179 ? -7.086 -5.629 -1.890 1.00 95.00 179 SER A C 1
ATOM 1485 O O . SER A 1 179 ? -7.237 -6.592 -2.642 1.00 95.00 179 SER A O 1
ATOM 1487 N N . ILE A 1 180 ? -6.687 -5.750 -0.628 1.00 96.12 180 ILE A N 1
ATOM 1488 C CA . ILE A 1 180 ? -6.377 -7.022 0.017 1.00 96.12 180 ILE A CA 1
ATOM 1489 C C . ILE A 1 180 ? -7.461 -7.305 1.050 1.00 96.12 180 ILE A C 1
ATOM 1491 O O . ILE A 1 180 ? -7.650 -6.546 2.003 1.00 96.12 180 ILE A O 1
ATOM 1495 N N . VAL A 1 181 ? -8.165 -8.418 0.858 1.00 95.06 181 VAL A N 1
ATOM 1496 C CA . VAL A 1 181 ? -9.116 -8.934 1.842 1.00 95.06 181 VAL A CA 1
ATOM 1497 C C . VAL A 1 181 ? -8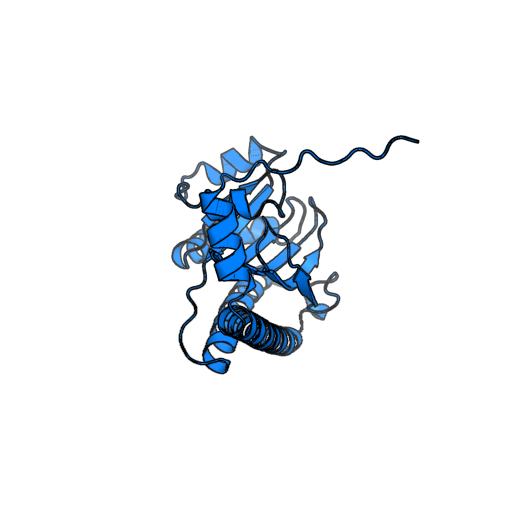.326 -9.688 2.900 1.00 95.06 181 VAL A C 1
ATOM 1499 O O . VAL A 1 181 ? -7.643 -10.658 2.586 1.00 95.06 181 VAL A O 1
ATOM 1502 N N . LEU A 1 182 ? -8.405 -9.230 4.146 1.00 93.94 182 LEU A N 1
ATOM 1503 C CA . LEU A 1 182 ? -7.707 -9.857 5.262 1.00 93.94 182 LEU A CA 1
ATOM 1504 C C . LEU A 1 182 ? -8.606 -10.907 5.905 1.00 93.94 182 LEU A C 1
ATOM 1506 O O . LEU A 1 182 ? -9.761 -10.622 6.220 1.00 93.94 182 LEU A O 1
ATOM 1510 N N . ALA A 1 183 ? -8.064 -12.098 6.135 1.00 92.50 183 ALA A N 1
ATOM 1511 C CA . ALA A 1 183 ? -8.776 -13.172 6.812 1.00 92.50 183 ALA A CA 1
ATOM 1512 C C . ALA A 1 183 ? -7.844 -13.979 7.724 1.00 92.50 183 ALA A C 1
ATOM 1514 O O . ALA A 1 183 ? -6.677 -14.198 7.398 1.00 92.50 183 ALA A O 1
ATOM 1515 N N . GLY A 1 184 ? -8.389 -14.467 8.839 1.00 95.56 184 GLY A N 1
ATOM 1516 C CA . GLY A 1 184 ? -7.676 -15.318 9.792 1.00 95.56 184 GLY A CA 1
ATOM 1517 C C . GLY A 1 184 ? -7.022 -14.553 10.942 1.00 95.56 184 GLY A C 1
ATOM 1518 O O . GLY A 1 184 ? -7.378 -13.416 11.248 1.00 95.56 184 GLY A O 1
ATOM 1519 N N . ASP A 1 185 ? -6.088 -15.220 11.617 1.00 96.94 185 ASP A N 1
ATOM 1520 C CA . ASP A 1 185 ? -5.354 -14.656 12.748 1.00 96.94 185 ASP A CA 1
ATOM 1521 C C . ASP A 1 185 ? -4.222 -13.707 12.311 1.00 96.94 185 ASP A C 1
ATOM 1523 O O . ASP A 1 185 ? -3.899 -13.567 11.128 1.00 96.94 185 ASP A O 1
ATOM 1527 N N . ARG A 1 186 ? -3.578 -13.064 13.293 1.00 96.81 186 ARG A N 1
ATOM 1528 C CA . ARG A 1 186 ? -2.440 -12.153 13.087 1.00 96.81 186 ARG A CA 1
ATOM 1529 C C . ARG A 1 186 ? -1.375 -12.734 12.146 1.00 96.81 186 ARG A C 1
ATOM 1531 O O . ARG A 1 186 ? -0.886 -12.030 11.265 1.00 96.81 186 ARG A O 1
ATOM 1538 N N . ASN A 1 187 ? -0.992 -13.994 12.352 1.00 97.31 187 ASN A N 1
ATOM 1539 C CA . ASN A 1 187 ? 0.106 -14.624 11.621 1.00 97.31 187 ASN A CA 1
ATOM 1540 C C . ASN A 1 187 ? -0.295 -14.934 10.178 1.00 97.31 187 ASN A C 1
ATOM 1542 O O . ASN A 1 187 ? 0.496 -14.723 9.259 1.00 97.31 187 ASN A O 1
ATOM 1546 N N . SER A 1 188 ? -1.533 -15.381 9.985 1.00 97.56 188 SER A N 1
ATOM 1547 C CA . SER A 1 188 ? -2.139 -15.624 8.679 1.00 97.56 188 SER A CA 1
ATOM 1548 C C . SER A 1 188 ? -2.200 -14.334 7.865 1.00 97.56 188 SER A C 1
ATOM 1550 O O . SER A 1 188 ? -1.784 -14.317 6.708 1.00 97.56 188 SER A O 1
ATOM 1552 N N . VAL A 1 189 ? -2.623 -13.231 8.489 1.00 98.00 189 VAL A N 1
ATOM 1553 C CA . VAL A 1 189 ? -2.660 -11.908 7.852 1.00 98.00 189 VAL A CA 1
ATOM 1554 C C . VAL A 1 189 ? -1.252 -11.424 7.496 1.00 98.00 189 VAL A C 1
ATOM 1556 O O . VAL A 1 189 ? -1.020 -11.002 6.365 1.00 98.00 189 VAL A O 1
ATOM 1559 N N . ALA A 1 190 ? -0.282 -11.532 8.410 1.00 98.19 190 ALA A N 1
ATOM 1560 C CA . ALA A 1 190 ? 1.107 -11.168 8.117 1.00 98.19 190 ALA A CA 1
ATOM 1561 C C . ALA A 1 190 ? 1.687 -11.998 6.957 1.00 98.19 190 ALA A C 1
ATOM 1563 O O . ALA A 1 190 ? 2.397 -11.464 6.106 1.00 98.19 190 ALA A O 1
ATOM 1564 N N . HIS A 1 191 ? 1.363 -13.293 6.889 1.00 97.75 191 HIS A N 1
ATOM 1565 C CA . HIS A 1 191 ? 1.784 -14.159 5.792 1.00 97.75 191 HIS A CA 1
ATOM 1566 C C . HIS A 1 191 ? 1.148 -13.757 4.455 1.00 97.75 191 HIS A C 1
ATOM 1568 O O . HIS A 1 191 ? 1.861 -13.678 3.458 1.00 97.75 191 HIS A O 1
ATOM 1574 N N . GLN A 1 192 ? -0.152 -13.448 4.439 1.00 97.56 192 GLN A N 1
ATOM 1575 C CA . GLN A 1 192 ? -0.857 -12.962 3.247 1.00 97.56 192 GLN A CA 1
ATOM 1576 C C . GLN A 1 192 ? -0.233 -11.666 2.719 1.00 97.56 192 GLN A C 1
ATOM 1578 O O . GLN A 1 192 ? 0.143 -11.594 1.552 1.00 97.56 192 GLN A O 1
ATOM 1583 N N . LEU A 1 193 ? -0.053 -10.663 3.586 1.00 98.19 193 LEU A N 1
ATOM 1584 C CA . LEU A 1 193 ? 0.535 -9.377 3.197 1.00 98.19 193 LEU A CA 1
ATOM 1585 C C . LEU A 1 193 ? 1.971 -9.528 2.694 1.00 98.19 193 LEU A C 1
ATOM 1587 O O . LEU A 1 193 ? 2.340 -8.919 1.692 1.00 98.19 193 LEU A O 1
ATOM 1591 N N . PHE A 1 194 ? 2.775 -10.358 3.361 1.00 97.94 194 PHE A N 1
ATOM 1592 C CA . PHE A 1 194 ? 4.123 -10.658 2.893 1.00 97.94 194 PHE A CA 1
ATOM 1593 C C . PHE A 1 194 ? 4.117 -11.368 1.535 1.00 97.94 194 PHE A C 1
ATOM 1595 O O . PHE A 1 194 ? 4.956 -11.052 0.700 1.00 97.94 194 PHE A O 1
ATOM 1602 N N . GLY A 1 195 ? 3.176 -12.286 1.295 1.00 96.81 195 GLY A N 1
ATOM 1603 C CA . GLY A 1 195 ? 3.004 -12.945 0.000 1.00 96.81 195 GLY A CA 1
ATOM 1604 C C . GLY A 1 195 ? 2.762 -11.946 -1.130 1.00 96.81 195 GLY A C 1
ATOM 1605 O O . GLY A 1 195 ? 3.464 -11.987 -2.134 1.00 96.81 195 GLY A O 1
ATOM 1606 N N . GLU A 1 196 ? 1.854 -10.986 -0.932 1.00 97.06 196 GLU A N 1
ATOM 1607 C CA . GLU A 1 196 ? 1.581 -9.933 -1.924 1.00 97.06 196 GLU A CA 1
ATOM 1608 C C . GLU A 1 196 ? 2.816 -9.060 -2.203 1.00 97.06 196 GLU A C 1
ATOM 1610 O O . GLU A 1 196 ? 3.119 -8.751 -3.355 1.00 97.06 196 GLU A O 1
ATOM 1615 N N . VAL A 1 197 ? 3.572 -8.694 -1.161 1.00 96.00 197 VAL A N 1
ATOM 1616 C CA . VAL A 1 197 ? 4.822 -7.932 -1.322 1.00 96.00 197 VAL A CA 1
ATOM 1617 C C . VAL A 1 197 ? 5.880 -8.752 -2.057 1.00 96.00 197 VAL A C 1
ATOM 1619 O O . VAL A 1 197 ? 6.514 -8.249 -2.981 1.00 96.00 197 VAL A O 1
ATOM 1622 N N . LYS A 1 198 ? 6.071 -10.013 -1.662 1.00 94.81 198 LYS A N 1
ATOM 1623 C CA . LYS A 1 198 ? 7.055 -10.916 -2.262 1.00 94.81 198 LYS A CA 1
ATOM 1624 C C . LYS A 1 198 ? 6.762 -11.144 -3.743 1.00 94.81 198 LYS A C 1
ATOM 1626 O O . LYS A 1 198 ? 7.690 -11.110 -4.542 1.00 94.81 198 LYS A O 1
ATOM 1631 N N . ASP A 1 199 ? 5.499 -11.339 -4.109 1.00 92.94 199 ASP A N 1
ATOM 1632 C CA . ASP A 1 199 ? 5.096 -11.530 -5.503 1.00 92.94 199 ASP A CA 1
ATOM 1633 C C . ASP A 1 199 ? 5.411 -10.289 -6.354 1.00 92.94 199 ASP A C 1
ATOM 1635 O O . ASP A 1 199 ? 5.961 -10.428 -7.447 1.00 92.94 199 ASP A O 1
ATOM 1639 N N . LEU A 1 200 ? 5.150 -9.077 -5.843 1.00 92.06 200 LEU A N 1
ATOM 1640 C CA . LEU A 1 200 ? 5.526 -7.835 -6.532 1.00 92.06 200 LEU A CA 1
ATOM 1641 C C . LEU A 1 200 ? 7.038 -7.659 -6.666 1.00 92.06 200 LEU A C 1
ATOM 1643 O O . LEU A 1 200 ? 7.519 -7.290 -7.734 1.00 92.06 200 LEU A O 1
ATOM 1647 N N . VAL A 1 201 ? 7.789 -7.911 -5.594 1.00 89.62 201 VAL A N 1
ATOM 1648 C CA . VAL A 1 201 ? 9.255 -7.829 -5.623 1.00 89.62 201 VAL A CA 1
ATOM 1649 C C . VAL A 1 201 ? 9.810 -8.815 -6.646 1.00 89.62 201 VAL A C 1
ATOM 1651 O O . VAL A 1 201 ? 10.600 -8.424 -7.495 1.00 89.62 201 VAL A O 1
ATOM 1654 N N . ASN A 1 202 ? 9.360 -10.069 -6.628 1.00 89.38 202 ASN A N 1
ATOM 1655 C CA . ASN A 1 202 ? 9.809 -11.074 -7.588 1.00 89.38 202 ASN A CA 1
ATOM 1656 C C . ASN A 1 202 ? 9.493 -10.675 -9.033 1.00 89.38 202 ASN A C 1
ATOM 1658 O O . ASN A 1 202 ? 10.311 -10.920 -9.911 1.00 89.38 202 ASN A O 1
ATOM 1662 N N . LEU A 1 203 ? 8.337 -10.052 -9.283 1.00 89.12 203 LEU A N 1
ATOM 1663 C CA . LEU A 1 203 ? 7.989 -9.541 -10.609 1.00 89.12 203 LEU A CA 1
ATOM 1664 C C . LEU A 1 203 ? 8.968 -8.455 -11.079 1.00 89.12 203 LEU A C 1
ATOM 1666 O O . LEU A 1 203 ? 9.381 -8.480 -12.234 1.00 89.12 203 LEU A O 1
ATOM 1670 N N . LEU A 1 204 ? 9.343 -7.528 -10.192 1.00 86.31 204 LEU A N 1
ATOM 1671 C CA . LEU A 1 204 ? 10.313 -6.467 -10.489 1.00 86.31 204 LEU A CA 1
ATOM 1672 C C . LEU A 1 204 ? 11.704 -7.042 -10.789 1.00 86.31 204 LEU A C 1
ATOM 1674 O O . LEU A 1 204 ? 12.364 -6.589 -11.717 1.00 86.31 204 LEU A O 1
ATOM 1678 N N . LEU A 1 205 ? 12.120 -8.069 -10.044 1.00 82.12 205 LEU A N 1
ATOM 1679 C CA . LEU A 1 205 ? 13.434 -8.701 -10.200 1.00 82.12 205 LEU A CA 1
ATOM 1680 C C . LEU A 1 205 ? 13.509 -9.684 -11.373 1.00 82.12 205 LEU A C 1
ATOM 1682 O O . LEU A 1 205 ? 14.580 -9.888 -11.928 1.00 82.12 205 LEU A O 1
ATOM 1686 N N . ALA A 1 206 ? 12.391 -10.285 -11.786 1.00 77.31 206 ALA A N 1
ATOM 1687 C CA . ALA A 1 206 ? 12.355 -11.209 -12.921 1.00 77.31 206 ALA A CA 1
ATOM 1688 C C . ALA A 1 206 ? 12.627 -10.530 -14.279 1.00 77.31 206 ALA A C 1
ATOM 1690 O O . ALA A 1 206 ? 12.772 -11.226 -15.281 1.00 77.31 206 ALA A O 1
ATOM 1691 N N . GLY A 1 207 ? 12.656 -9.193 -14.322 1.00 59.69 207 GLY A N 1
ATOM 1692 C CA . GLY A 1 207 ? 13.057 -8.407 -15.490 1.00 59.69 207 GLY A CA 1
ATOM 1693 C C . GLY A 1 207 ? 14.566 -8.158 -15.599 1.00 59.69 207 GLY A C 1
ATOM 1694 O O . GLY A 1 207 ? 15.017 -7.687 -16.640 1.00 59.69 207 GLY A O 1
ATOM 1695 N N . GLU A 1 208 ? 15.339 -8.474 -14.556 1.00 50.75 208 GLU A N 1
ATOM 1696 C CA . GLU A 1 208 ? 16.803 -8.422 -14.565 1.00 50.75 208 GLU A CA 1
ATOM 1697 C C . GLU A 1 208 ? 17.353 -9.789 -15.003 1.00 50.75 208 GLU A C 1
ATOM 1699 O O . GLU A 1 208 ? 17.724 -10.618 -14.171 1.00 50.75 208 GLU A O 1
ATOM 1704 N N . ASP A 1 209 ? 17.386 -10.055 -16.312 1.00 36.66 209 ASP A N 1
ATOM 1705 C CA . ASP A 1 209 ? 18.369 -11.022 -16.817 1.00 36.66 209 ASP A CA 1
ATOM 1706 C C . ASP A 1 209 ? 19.765 -10.373 -16.677 1.00 36.66 209 ASP A C 1
ATOM 1708 O O . ASP A 1 209 ? 19.909 -9.202 -17.050 1.00 36.66 209 ASP A O 1
ATOM 1712 N N . PRO A 1 210 ? 20.766 -11.068 -16.102 1.00 39.59 210 PRO A N 1
ATOM 1713 C CA . PRO A 1 210 ? 22.123 -10.541 -15.945 1.00 39.59 210 PRO A CA 1
ATOM 1714 C C . PRO A 1 210 ? 22.826 -10.250 -17.278 1.00 39.59 210 PRO A C 1
ATOM 1716 O O . PRO A 1 210 ? 22.588 -10.982 -18.266 1.00 39.59 210 PRO A O 1
#

Foldseek 3Di:
DDDPPDPDPPDDPVRVVVVVVVVPPPVVVVVVVVVVVLVLVLLVLLQVVLVVVPVVVVPVQDPGKDKDWDCPPVNHTKIKIWSADDPPQAAGWTWMWMQTPPQAIKIKTFGHVNHPLNVLCPPPVNVVVLVVVAKDKAKDLDPSNVCSRRVVSPDDDDDPCPVVVCVVCVSITIMIMHGDDADDDSVSRSVSVSVVVVVVVVSSCVPDDD

Mean predicted aligned error: 7.62 Å